Protein AF-C1E8Q7-F1 (afdb_monomer)

Sequence (254 aa):
MSLEGETQGSDKWLALRSSRLTASAFSNACGFWRGGRNELWEEKLGLAEPFAGNEATEWGSGKEDEAVAAYKNLTGADVSHMLFRVLSPDEAELWLGASPDGLIAAPGAADVDPATGVPPGVLEIKCPWNKGDPVGAKPYPRAPWYYVPQVQGLMAVFDRQWCDLFCYTVEHGSAIYRVERDPEYWAMMYRALSDFWWQHVVPGKHAIAAGEDPERFRPSETHALTDELKRRSREISNAAQMRRYTARDTRGSG

Mean predicted aligned error: 5.63 Å

Secondary structure (DSSP, 8-state):
---TTPPTT-HHHHHHHHTSEEGGGHHHHTT-STTHHHHHHHHHHT-S------HHHHHHHHHHHHHHHHHHHHH--EEE----EES-SSGGGTTEEE--SEEEEPGGG-SS-TTT-PPPEEEEEE---GGG-STT----SS--GGGHHHHHHHHHHTT-SEEEEEEE-SSS-EEEEEEE--HHHHHHHHHHHHHIIIIIIHHHHHHHHTT--GGGGPPPSS-TTHHHHHHHHHHHHHHSEEEEE-HHHHH---

InterPro domains:
  IPR011335 Restriction endonuclease type II-like [SSF52980] (7-206)
  IPR011604 PD-(D/E)XK endonuclease-like domain superfamily [G3DSA:3.90.320.10] (7-209)
  IPR019080 YqaJ viral recombinase [PF09588] (12-157)
  IPR051703 NF-kappa-B Signaling Regulator [PTHR46609] (9-237)

Organism: Micromonas commoda (str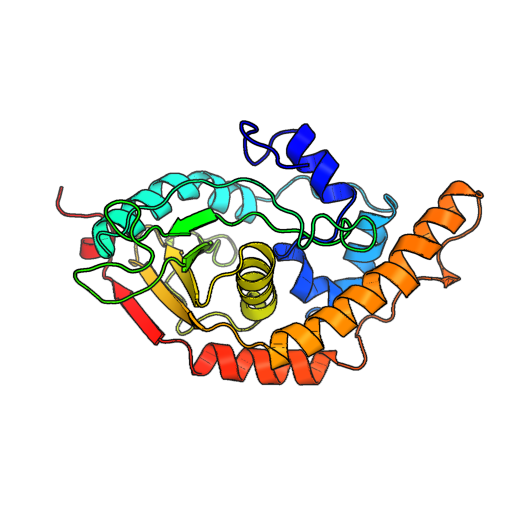ain RCC299 / NOUM17 / CCMP2709) (NCBI:txid296587)

Solvent-accessible surface area (backbone atoms only — not comparable to full-atom values): 13618 Å² total; per-residue (Å²): 131,78,58,87,86,66,59,90,89,34,73,70,51,51,56,58,47,58,73,30,51,41,21,88,46,40,34,26,50,34,23,74,38,88,54,31,25,43,54,51,45,33,45,60,62,64,77,38,81,76,86,87,74,50,74,52,56,50,50,28,64,78,41,43,71,62,42,53,53,30,49,29,72,73,67,72,47,49,68,46,80,49,59,60,40,44,52,41,89,51,80,94,37,53,46,35,29,32,63,52,73,19,37,32,51,19,68,93,82,38,82,32,16,87,90,77,67,46,55,42,32,36,33,41,74,43,46,54,34,57,94,84,37,39,63,79,18,63,47,68,98,53,52,60,34,76,48,41,50,24,50,48,39,41,24,60,41,68,72,28,62,30,28,36,43,32,30,40,31,80,66,49,5,24,28,39,24,39,37,70,59,52,71,67,59,46,53,57,47,48,51,42,47,47,45,45,40,65,63,19,43,53,52,22,44,52,24,50,76,72,75,42,81,36,69,92,28,61,64,61,49,54,47,99,57,25,67,58,52,56,50,53,23,44,52,52,23,70,67,31,50,75,49,78,40,49,43,60,59,43,70,49,89,126

Radius of gyration: 18.6 Å; Cα contacts (8 Å, |Δi|>4): 465; chains: 1; bounding box: 44×38×58 Å

pLDDT: mean 89.43, std 12.51, range [42.78, 98.75]

Structure (mmCIF, N/CA/C/O backbone):
data_AF-C1E8Q7-F1
#
_entry.id   AF-C1E8Q7-F1
#
loop_
_atom_site.group_PDB
_atom_site.id
_atom_site.type_symbol
_atom_site.label_atom_id
_atom_site.label_alt_id
_atom_site.label_comp_id
_atom_site.label_asym_id
_atom_site.label_entity_id
_atom_site.label_seq_id
_atom_site.pdbx_PDB_ins_code
_atom_site.Cartn_x
_atom_site.Cartn_y
_atom_site.Cartn_z
_atom_site.occupancy
_atom_site.B_iso_or_equiv
_atom_site.auth_seq_id
_atom_site.auth_comp_id
_atom_site.auth_asym_id
_atom_site.auth_atom_id
_atom_site.pdbx_PDB_model_num
ATOM 1 N N . MET A 1 1 ? 7.626 -21.448 -2.851 1.00 47.38 1 MET A N 1
ATOM 2 C CA . MET A 1 1 ? 8.575 -21.286 -1.723 1.00 47.38 1 MET A CA 1
ATOM 3 C C . MET A 1 1 ? 7.924 -20.407 -0.666 1.00 47.38 1 MET A C 1
ATOM 5 O O . MET A 1 1 ? 7.696 -19.238 -0.942 1.00 47.38 1 MET A O 1
ATOM 9 N N . SER A 1 2 ? 7.565 -20.980 0.485 1.00 42.78 2 SER A N 1
ATOM 10 C CA . SER A 1 2 ? 7.124 -20.240 1.677 1.00 42.78 2 SER A CA 1
ATOM 11 C C . SER A 1 2 ? 8.350 -20.007 2.563 1.00 42.78 2 SER A C 1
ATOM 13 O O . SER A 1 2 ? 9.159 -20.922 2.715 1.00 42.78 2 SER A O 1
ATOM 15 N N . LEU A 1 3 ? 8.522 -18.797 3.095 1.00 49.44 3 LEU A N 1
ATOM 16 C CA . LEU A 1 3 ? 9.571 -18.482 4.069 1.00 49.44 3 LEU A CA 1
ATOM 17 C C . LEU A 1 3 ? 9.050 -18.757 5.478 1.00 49.44 3 LEU A C 1
ATOM 19 O O . LEU A 1 3 ? 8.827 -17.826 6.239 1.00 49.44 3 LEU A O 1
ATOM 23 N N . GLU A 1 4 ? 8.805 -20.010 5.840 1.00 43.12 4 GLU A N 1
ATOM 24 C CA . GLU A 1 4 ? 8.523 -20.319 7.244 1.00 43.12 4 GLU A CA 1
ATOM 25 C C . GLU A 1 4 ? 9.821 -20.143 8.057 1.00 43.12 4 GLU A C 1
ATOM 27 O O . GLU A 1 4 ? 10.736 -20.953 7.937 1.00 43.12 4 GLU A O 1
ATOM 32 N N . GLY A 1 5 ? 9.920 -19.054 8.837 1.00 44.62 5 GLY A N 1
ATOM 33 C CA . GLY A 1 5 ? 10.982 -18.842 9.837 1.00 44.62 5 GLY A CA 1
ATOM 34 C C . GLY A 1 5 ? 12.005 -17.715 9.600 1.00 44.62 5 GLY A C 1
ATOM 35 O O . GLY A 1 5 ? 12.965 -17.633 10.357 1.00 44.62 5 GLY A O 1
ATOM 36 N N . GLU A 1 6 ? 11.844 -16.849 8.595 1.00 58.22 6 GLU A N 1
ATOM 37 C CA . GLU A 1 6 ? 12.777 -15.730 8.309 1.00 58.22 6 GLU A CA 1
ATOM 38 C C . GLU A 1 6 ? 12.290 -14.391 8.895 1.00 58.22 6 GLU A C 1
ATOM 40 O O . GLU A 1 6 ? 11.098 -14.164 8.945 1.00 58.22 6 GLU A O 1
ATOM 45 N N . THR A 1 7 ? 13.146 -13.447 9.292 1.00 57.75 7 THR A N 1
ATOM 46 C CA . THR A 1 7 ? 12.673 -12.171 9.890 1.00 57.75 7 THR A CA 1
ATOM 47 C C . THR A 1 7 ? 12.453 -11.075 8.836 1.00 57.75 7 THR A C 1
ATOM 49 O O . THR A 1 7 ? 13.255 -10.929 7.905 1.00 57.75 7 THR A O 1
ATOM 52 N N . GLN A 1 8 ? 11.389 -10.272 8.976 1.00 60.91 8 GLN A N 1
ATOM 53 C CA . GLN A 1 8 ? 11.181 -9.037 8.202 1.00 60.91 8 GLN A CA 1
ATOM 54 C C . GLN A 1 8 ? 12.394 -8.104 8.348 1.00 60.91 8 GLN A C 1
ATOM 56 O O . GLN A 1 8 ? 12.929 -7.941 9.440 1.00 60.91 8 GLN A O 1
ATOM 61 N N . GLY A 1 9 ? 12.860 -7.533 7.233 1.00 60.47 9 GLY A N 1
ATOM 62 C CA . GLY A 1 9 ? 14.058 -6.684 7.206 1.00 60.47 9 GLY A CA 1
ATOM 63 C C . GLY A 1 9 ? 15.403 -7.422 7.100 1.00 60.47 9 GLY A C 1
ATOM 64 O O . GLY A 1 9 ? 16.429 -6.761 7.005 1.00 60.47 9 GLY A O 1
ATOM 65 N N . SER A 1 10 ? 15.430 -8.760 7.064 1.00 62.69 10 SER A N 1
ATOM 66 C CA . SER A 1 10 ? 16.664 -9.534 6.823 1.00 62.69 10 SER A CA 1
ATOM 67 C C . SER A 1 10 ? 17.170 -9.444 5.372 1.00 62.69 10 SER A C 1
ATOM 69 O O . SER A 1 10 ? 16.382 -9.256 4.445 1.00 62.69 10 SER A O 1
ATOM 71 N N . ASP A 1 11 ? 18.468 -9.681 5.136 1.00 66.94 11 ASP A N 1
ATOM 72 C CA . ASP A 1 11 ? 19.077 -9.672 3.789 1.00 66.94 11 ASP A CA 1
ATOM 73 C C . ASP A 1 11 ? 18.384 -10.628 2.808 1.00 66.94 11 ASP A C 1
ATOM 75 O O . ASP A 1 11 ? 18.166 -10.311 1.637 1.00 66.94 11 ASP A O 1
ATOM 79 N N . LYS A 1 12 ? 17.979 -11.806 3.291 1.00 64.38 12 LYS A N 1
ATOM 80 C CA . LYS A 1 12 ? 17.267 -12.805 2.487 1.00 64.38 12 LYS A CA 1
ATOM 81 C C . LYS A 1 12 ? 15.846 -12.350 2.144 1.00 64.38 12 LYS A C 1
ATOM 83 O O . LYS A 1 12 ? 15.389 -12.564 1.020 1.00 64.38 12 LYS A O 1
ATOM 88 N N . TRP A 1 13 ? 15.165 -11.675 3.073 1.00 62.88 13 TRP A N 1
ATOM 89 C CA . TRP A 1 13 ? 13.881 -11.018 2.816 1.00 62.88 13 TRP A CA 1
ATOM 90 C C . TRP A 1 13 ? 14.036 -9.880 1.792 1.00 62.88 13 TRP A C 1
ATOM 92 O O . TRP A 1 13 ? 13.244 -9.791 0.851 1.00 62.88 13 TRP A O 1
ATOM 102 N N . LEU A 1 14 ? 15.095 -9.070 1.895 1.00 65.75 14 LEU A N 1
ATOM 103 C CA . LEU A 1 14 ? 15.411 -7.998 0.942 1.00 65.75 14 LEU A CA 1
ATOM 104 C C . LEU A 1 14 ? 15.697 -8.544 -0.468 1.00 65.75 14 LEU A C 1
ATOM 106 O O . LEU A 1 14 ? 15.121 -8.054 -1.442 1.00 65.75 14 LEU A O 1
ATOM 110 N N . ALA A 1 15 ? 16.494 -9.608 -0.592 1.00 66.81 15 ALA A N 1
ATOM 111 C CA . ALA A 1 15 ? 16.816 -10.245 -1.874 1.00 66.81 15 ALA A CA 1
ATOM 112 C C . ALA A 1 15 ? 15.586 -10.867 -2.571 1.00 66.81 15 ALA A C 1
ATOM 114 O O . ALA A 1 15 ? 15.446 -10.844 -3.798 1.00 66.81 15 ALA A O 1
ATOM 115 N N . LEU A 1 16 ? 14.639 -11.408 -1.801 1.00 67.38 16 LEU A N 1
ATOM 116 C CA . LEU A 1 16 ? 13.393 -11.938 -2.362 1.00 67.38 16 LEU A CA 1
ATOM 117 C C . LEU A 1 16 ? 12.459 -10.834 -2.861 1.00 67.38 16 LEU A C 1
ATOM 119 O O . LEU A 1 16 ? 11.732 -11.046 -3.835 1.00 67.38 16 LEU A O 1
ATOM 123 N N . ARG A 1 17 ? 12.500 -9.658 -2.232 1.00 69.50 17 ARG A N 1
ATOM 124 C CA . ARG A 1 17 ? 11.726 -8.482 -2.645 1.00 69.50 17 ARG A CA 1
ATOM 125 C C . ARG A 1 17 ? 12.345 -7.740 -3.820 1.00 69.50 17 ARG A C 1
ATOM 127 O O . ARG A 1 17 ? 11.604 -7.204 -4.637 1.00 69.50 17 ARG A O 1
ATOM 134 N N . SER A 1 18 ? 13.670 -7.706 -3.942 1.00 70.25 18 SER A N 1
ATOM 135 C CA . SER A 1 18 ? 14.336 -7.048 -5.078 1.00 70.25 18 SER A CA 1
ATOM 136 C C . SER A 1 18 ? 14.018 -7.746 -6.407 1.00 70.25 18 SER A C 1
ATOM 138 O O . SER A 1 18 ? 13.867 -7.106 -7.446 1.00 70.25 18 SER A O 1
ATOM 140 N N . SER A 1 19 ? 13.794 -9.060 -6.364 1.00 78.19 19 SER A N 1
ATOM 141 C CA . SER A 1 19 ? 13.387 -9.863 -7.521 1.00 78.19 19 SER A CA 1
ATOM 142 C C . SER A 1 19 ? 11.887 -9.806 -7.848 1.00 78.19 19 SER A C 1
ATOM 144 O O . SER A 1 19 ? 11.475 -10.428 -8.825 1.00 78.19 19 SER A O 1
ATOM 146 N N . ARG A 1 20 ? 11.070 -9.065 -7.082 1.00 89.31 20 ARG A N 1
ATOM 147 C CA . ARG A 1 20 ? 9.597 -9.074 -7.176 1.00 89.31 20 ARG A CA 1
ATOM 148 C C . ARG A 1 20 ? 8.983 -7.680 -7.074 1.00 89.31 20 ARG A C 1
ATOM 150 O O . ARG A 1 20 ? 9.586 -6.734 -6.570 1.00 89.31 20 ARG A O 1
ATOM 157 N N . LEU A 1 21 ? 7.741 -7.558 -7.518 1.00 93.69 21 LEU A N 1
ATOM 158 C CA . LEU A 1 21 ? 6.889 -6.414 -7.252 1.00 93.69 21 LEU A CA 1
ATOM 159 C C . LEU A 1 21 ? 6.101 -6.652 -5.960 1.00 93.69 21 LEU A C 1
ATOM 161 O O . LEU A 1 21 ? 5.322 -7.599 -5.854 1.00 93.69 21 LEU A O 1
ATOM 165 N N . THR A 1 22 ? 6.311 -5.792 -4.964 1.00 94.25 22 THR A N 1
ATOM 166 C CA . THR A 1 22 ? 5.691 -5.930 -3.639 1.00 94.25 22 THR A CA 1
ATOM 167 C C . THR A 1 22 ? 4.493 -5.001 -3.470 1.00 94.25 22 THR A C 1
ATOM 169 O O . THR A 1 22 ? 4.527 -3.888 -3.988 1.00 94.25 22 THR A O 1
ATOM 172 N N . ALA A 1 23 ? 3.482 -5.396 -2.687 1.00 95.19 23 ALA A N 1
ATOM 173 C CA . ALA A 1 23 ? 2.253 -4.608 -2.485 1.00 95.19 23 ALA A CA 1
ATOM 174 C C . ALA A 1 23 ? 2.478 -3.127 -2.128 1.00 95.19 23 ALA A C 1
ATOM 176 O O . ALA A 1 23 ? 1.783 -2.251 -2.638 1.00 95.19 23 ALA A O 1
ATOM 177 N N . SER A 1 24 ? 3.497 -2.823 -1.320 1.00 93.62 24 SER A N 1
ATOM 178 C CA . SER A 1 24 ? 3.875 -1.447 -0.964 1.00 93.62 24 SER A CA 1
ATOM 179 C C . SER A 1 24 ? 4.269 -0.568 -2.165 1.00 93.62 24 SER A C 1
ATOM 181 O O . SER A 1 24 ? 4.178 0.652 -2.087 1.00 93.62 24 SER A O 1
ATOM 183 N N . ALA A 1 25 ? 4.689 -1.169 -3.281 1.00 95.81 25 ALA A N 1
ATOM 184 C CA . ALA A 1 25 ? 5.103 -0.485 -4.504 1.00 95.81 25 ALA A CA 1
ATOM 185 C C . ALA A 1 25 ? 3.983 -0.391 -5.558 1.00 95.81 25 ALA A C 1
ATOM 187 O O . ALA A 1 25 ? 4.183 0.215 -6.610 1.00 95.81 25 ALA A O 1
ATOM 188 N N . PHE A 1 26 ? 2.796 -0.961 -5.311 1.00 98.12 26 PHE A N 1
ATOM 189 C CA . PHE A 1 26 ? 1.735 -1.028 -6.326 1.00 9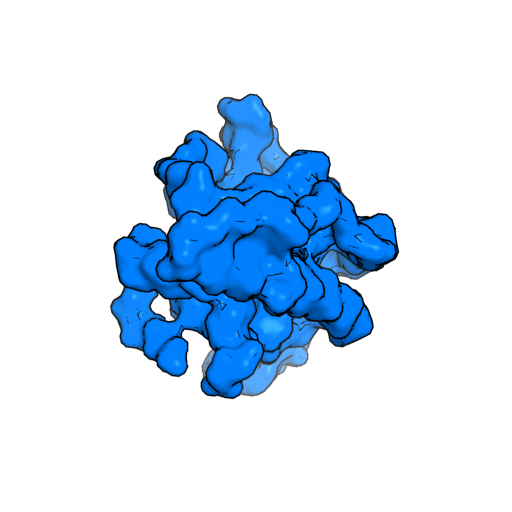8.12 26 PHE A CA 1
ATOM 190 C C . PHE A 1 26 ? 1.233 0.352 -6.745 1.00 98.12 26 PHE A C 1
ATOM 192 O O . PHE A 1 26 ? 1.022 0.582 -7.933 1.00 98.12 26 PHE A O 1
ATOM 199 N N . SER A 1 27 ? 1.123 1.300 -5.811 1.00 97.75 27 SER A N 1
ATOM 200 C CA . SER A 1 27 ? 0.768 2.688 -6.132 1.00 97.75 27 SER A CA 1
ATOM 201 C C . SER A 1 27 ? 1.788 3.326 -7.087 1.00 97.75 27 SER A C 1
ATOM 203 O O . SER A 1 27 ? 1.392 4.000 -8.039 1.00 97.75 27 SER A O 1
ATOM 205 N N . ASN A 1 28 ? 3.088 3.065 -6.890 1.00 97.06 28 ASN A N 1
ATOM 206 C CA . ASN A 1 28 ? 4.148 3.526 -7.794 1.00 97.06 28 ASN A CA 1
ATOM 207 C C . ASN A 1 28 ? 4.017 2.867 -9.166 1.00 97.06 28 ASN A C 1
ATOM 209 O O . ASN A 1 28 ? 3.918 3.585 -10.154 1.00 97.06 28 ASN A O 1
ATOM 213 N N . ALA A 1 29 ? 3.915 1.535 -9.234 1.00 97.75 29 ALA A N 1
ATOM 214 C CA . ALA A 1 29 ? 3.748 0.796 -10.491 1.00 97.75 29 ALA A CA 1
ATOM 215 C C . ALA A 1 29 ? 2.500 1.232 -11.286 1.00 97.75 29 ALA A C 1
ATOM 217 O O . ALA A 1 29 ? 2.523 1.269 -12.517 1.00 97.75 29 ALA A O 1
ATOM 218 N N . CYS A 1 30 ? 1.433 1.633 -10.586 1.00 98.31 30 CYS A N 1
ATOM 219 C CA . CYS A 1 30 ? 0.200 2.159 -11.172 1.00 98.31 30 CYS A CA 1
ATOM 220 C C . CYS A 1 30 ? 0.262 3.653 -11.543 1.00 98.31 30 CYS A C 1
ATOM 222 O O . CYS A 1 30 ? -0.743 4.191 -12.008 1.00 98.31 30 CYS A O 1
ATOM 224 N N . GLY A 1 31 ? 1.380 4.358 -11.333 1.00 97.88 31 GLY A N 1
ATOM 225 C CA . GLY A 1 31 ? 1.530 5.772 -11.711 1.00 97.88 31 GLY A CA 1
ATOM 226 C C . GLY A 1 31 ? 0.852 6.761 -10.768 1.00 97.88 31 GLY A C 1
ATOM 227 O O . GLY A 1 31 ? 0.359 7.807 -11.197 1.00 97.88 31 GLY A O 1
ATOM 228 N N . PHE A 1 32 ? 0.766 6.452 -9.471 1.00 98.06 32 PHE A N 1
ATOM 229 C CA . PHE A 1 32 ? 0.086 7.355 -8.539 1.00 98.06 32 PHE A CA 1
ATOM 230 C C . PHE A 1 32 ? 0.834 8.672 -8.339 1.00 98.06 32 PHE A C 1
ATOM 232 O O . PHE A 1 32 ? 0.190 9.710 -8.159 1.00 98.06 32 PHE A O 1
ATOM 239 N N . TRP A 1 33 ? 2.156 8.637 -8.473 1.00 96.12 33 TRP A N 1
ATOM 240 C CA . TRP A 1 33 ? 3.051 9.763 -8.255 1.00 96.12 33 TRP A CA 1
ATOM 241 C C . TRP A 1 33 ? 3.865 10.050 -9.508 1.00 96.12 33 TRP A C 1
ATOM 243 O O . TRP A 1 33 ? 4.209 9.138 -10.259 1.00 96.12 33 TRP A O 1
ATOM 253 N N . ARG A 1 34 ? 4.184 11.328 -9.712 1.00 95.81 34 ARG A N 1
ATOM 254 C CA . ARG A 1 34 ? 5.098 11.756 -10.770 1.00 95.81 34 ARG A CA 1
ATOM 255 C C . ARG A 1 34 ? 6.460 11.092 -10.555 1.00 95.81 34 ARG A C 1
ATOM 257 O O . ARG A 1 34 ? 6.940 11.096 -9.429 1.00 95.81 34 ARG A O 1
ATOM 264 N N . GLY A 1 35 ? 7.042 10.515 -11.603 1.00 95.12 35 GLY A N 1
ATOM 265 C CA . GLY A 1 35 ? 8.330 9.809 -11.539 1.00 95.12 35 GLY A CA 1
ATOM 266 C C . GLY A 1 35 ? 8.284 8.407 -10.914 1.00 95.12 35 GLY A C 1
ATOM 267 O O . GLY A 1 35 ? 9.088 7.562 -11.289 1.00 95.12 35 GLY A O 1
ATOM 268 N N . GLY A 1 36 ? 7.298 8.092 -10.065 1.00 95.25 36 GLY A N 1
ATOM 269 C CA . GLY A 1 36 ? 7.292 6.855 -9.271 1.00 95.25 36 GLY A CA 1
ATOM 270 C C . GLY A 1 36 ? 7.322 5.544 -10.073 1.00 95.25 36 GLY A C 1
ATOM 271 O O . GLY A 1 36 ? 7.930 4.577 -9.620 1.00 95.25 36 GLY A O 1
ATOM 272 N N . ARG A 1 37 ? 6.716 5.482 -11.274 1.00 97.12 37 ARG A N 1
ATOM 273 C CA . ARG A 1 37 ? 6.854 4.305 -12.166 1.00 97.12 37 ARG A CA 1
ATOM 274 C C . ARG A 1 37 ? 8.285 4.147 -12.667 1.00 97.12 37 ARG A C 1
ATOM 276 O O . ARG A 1 37 ? 8.782 3.030 -12.738 1.00 97.12 37 ARG A O 1
ATOM 283 N N . ASN A 1 38 ? 8.928 5.252 -13.032 1.00 97.31 38 ASN A N 1
ATOM 284 C CA . ASN A 1 38 ? 10.279 5.245 -13.576 1.00 97.31 38 ASN A CA 1
ATOM 285 C C . ASN A 1 38 ? 11.310 4.925 -12.499 1.00 97.31 38 ASN A C 1
ATOM 287 O O . ASN A 1 38 ? 12.119 4.033 -12.713 1.00 97.31 38 ASN A O 1
ATOM 291 N N . GLU A 1 39 ? 11.207 5.561 -11.334 1.00 95.25 39 GLU A N 1
ATOM 292 C CA . GLU A 1 39 ? 12.057 5.279 -10.170 1.00 95.25 39 GLU A CA 1
ATOM 293 C C . GLU A 1 39 ? 11.967 3.801 -9.768 1.00 95.25 39 GLU A C 1
ATOM 295 O O . GLU A 1 39 ? 12.979 3.130 -9.584 1.00 95.25 39 GLU A O 1
ATOM 300 N N . LEU A 1 40 ? 10.748 3.250 -9.714 1.00 95.12 40 LEU A N 1
ATOM 301 C CA . LEU A 1 40 ? 10.551 1.833 -9.419 1.00 95.12 40 LEU A CA 1
ATOM 302 C C . LEU A 1 40 ? 11.134 0.926 -10.511 1.00 95.12 40 LEU A C 1
ATOM 304 O O . LEU A 1 40 ? 11.649 -0.146 -10.207 1.00 95.12 40 LEU A O 1
ATOM 308 N N . TRP A 1 41 ? 11.041 1.315 -11.783 1.00 96.50 41 TRP A N 1
ATOM 309 C CA . TRP A 1 41 ? 11.632 0.551 -12.883 1.00 96.50 41 TRP A CA 1
ATOM 310 C C . TRP A 1 41 ? 13.163 0.535 -12.785 1.00 96.50 41 TRP A C 1
ATOM 312 O O . TRP A 1 41 ? 13.758 -0.537 -12.864 1.00 96.50 41 TRP A O 1
ATOM 322 N N . GLU A 1 42 ? 13.789 1.681 -12.511 1.00 95.62 42 GLU A N 1
ATOM 323 C CA . GLU A 1 42 ? 15.236 1.795 -12.286 1.00 95.62 42 GLU A CA 1
ATOM 324 C C . GLU A 1 42 ? 15.693 0.955 -11.088 1.00 95.62 42 GLU A C 1
ATOM 326 O O . GLU A 1 42 ? 16.660 0.201 -11.211 1.00 95.62 42 GLU A O 1
ATOM 331 N N . GLU A 1 43 ? 14.958 0.998 -9.970 1.00 92.75 43 GLU A N 1
ATOM 332 C CA . GLU A 1 43 ? 15.196 0.138 -8.802 1.00 92.75 43 GLU A CA 1
ATOM 333 C C . GLU A 1 43 ? 15.146 -1.347 -9.195 1.00 92.75 43 GLU A C 1
ATOM 335 O O . GLU A 1 43 ? 16.052 -2.115 -8.870 1.00 92.75 43 GLU A O 1
ATOM 340 N N . LYS A 1 44 ? 14.111 -1.780 -9.932 1.00 92.31 44 LYS A N 1
ATOM 341 C CA . LYS A 1 44 ? 13.960 -3.195 -10.320 1.00 92.31 44 LYS A CA 1
ATOM 342 C C . LYS A 1 44 ? 14.999 -3.671 -11.321 1.00 92.31 44 LYS A C 1
ATOM 344 O O . LYS A 1 44 ? 15.241 -4.878 -11.375 1.00 92.31 44 LYS A O 1
ATOM 349 N N . LEU A 1 45 ? 15.596 -2.774 -12.095 1.00 93.12 45 LEU A N 1
ATOM 350 C CA . LEU A 1 45 ? 16.694 -3.083 -13.007 1.00 93.12 45 LEU A CA 1
ATOM 351 C C . LEU A 1 45 ? 18.075 -2.979 -12.338 1.00 93.12 45 LEU A C 1
ATOM 353 O O . LEU A 1 45 ? 19.058 -3.391 -12.947 1.00 93.12 45 LEU A O 1
ATOM 357 N N . GLY A 1 46 ? 18.160 -2.470 -11.104 1.00 91.44 46 GLY A N 1
ATOM 358 C CA . GLY A 1 46 ? 19.434 -2.209 -10.427 1.00 91.44 46 GLY A CA 1
ATOM 359 C C . GLY A 1 46 ? 20.206 -1.026 -11.020 1.00 91.44 46 GLY A C 1
ATOM 360 O O . GLY A 1 46 ? 21.425 -0.979 -10.905 1.00 91.44 46 GLY A O 1
ATOM 361 N N . LEU A 1 47 ? 19.509 -0.098 -11.688 1.00 90.06 47 LEU A N 1
ATOM 362 C CA . LEU A 1 47 ? 20.085 1.135 -12.247 1.00 90.06 47 LEU A CA 1
ATOM 363 C C . LEU A 1 47 ? 20.175 2.257 -11.208 1.00 90.06 47 LEU A C 1
ATOM 365 O O . LEU A 1 47 ? 20.957 3.190 -11.371 1.00 90.06 47 LEU A O 1
ATOM 369 N N . ALA A 1 48 ? 19.364 2.164 -10.157 1.00 85.62 48 ALA A N 1
ATOM 370 C CA . ALA A 1 48 ? 19.415 3.028 -8.993 1.00 85.62 48 ALA A CA 1
ATOM 371 C C . ALA A 1 48 ? 19.870 2.218 -7.776 1.00 85.62 48 ALA A C 1
ATOM 373 O O . ALA A 1 48 ? 19.534 1.036 -7.647 1.00 85.62 48 ALA A O 1
ATOM 374 N N . GLU A 1 49 ? 20.607 2.868 -6.877 1.00 77.88 49 GLU A N 1
ATOM 375 C CA . GLU A 1 49 ? 20.960 2.270 -5.592 1.00 77.88 49 GLU A CA 1
ATOM 376 C C . GLU A 1 49 ? 19.687 1.874 -4.828 1.00 77.88 49 GLU A C 1
ATOM 378 O O . GLU A 1 49 ? 18.716 2.644 -4.813 1.00 77.88 49 GLU A O 1
ATOM 383 N N . PRO A 1 50 ? 19.662 0.695 -4.178 1.00 72.06 50 PRO A N 1
ATOM 384 C CA . PRO A 1 50 ? 18.544 0.305 -3.338 1.00 72.06 50 PRO A CA 1
ATOM 385 C C . PRO A 1 50 ? 18.254 1.380 -2.292 1.00 72.06 50 PRO A C 1
ATOM 387 O O . PRO A 1 50 ? 19.164 1.956 -1.695 1.00 72.06 50 PRO A O 1
ATOM 390 N N . PHE A 1 51 ? 16.972 1.631 -2.039 1.00 74.19 51 PHE A N 1
ATOM 391 C CA . PHE A 1 51 ? 16.565 2.573 -1.007 1.00 74.19 51 PHE A CA 1
ATOM 392 C C . PHE A 1 51 ? 17.148 2.159 0.356 1.00 74.19 51 PHE A C 1
ATOM 394 O O . PHE A 1 51 ? 16.759 1.137 0.921 1.00 74.19 51 PHE A O 1
ATOM 401 N N . ALA A 1 52 ? 18.062 2.974 0.888 1.00 73.69 52 ALA A N 1
ATOM 402 C CA . ALA A 1 52 ? 18.799 2.691 2.122 1.00 73.69 52 ALA A CA 1
ATOM 403 C C . ALA A 1 52 ? 17.984 2.916 3.413 1.00 73.69 52 ALA A C 1
ATOM 405 O O . ALA A 1 52 ? 18.522 2.775 4.508 1.00 73.69 52 ALA A O 1
ATOM 406 N N . GLY A 1 53 ? 16.702 3.276 3.302 1.00 76.06 53 GLY A N 1
ATOM 407 C CA . GLY A 1 53 ? 15.909 3.758 4.431 1.00 76.06 53 GLY A CA 1
ATOM 408 C C . GLY A 1 53 ? 15.922 5.284 4.547 1.00 76.06 53 GLY A C 1
ATOM 409 O O . GLY A 1 53 ? 16.779 5.979 4.003 1.00 76.06 53 GLY A O 1
ATOM 410 N N . ASN A 1 54 ? 14.931 5.820 5.252 1.00 84.56 54 ASN A N 1
ATOM 411 C CA . ASN A 1 54 ? 14.899 7.199 5.733 1.00 84.56 54 ASN A CA 1
ATOM 412 C C . ASN A 1 54 ? 14.296 7.257 7.147 1.00 84.56 54 ASN A C 1
ATOM 414 O O . ASN A 1 54 ? 13.763 6.262 7.646 1.00 84.56 54 ASN A O 1
ATOM 418 N N . GLU A 1 55 ? 14.332 8.439 7.766 1.00 89.19 55 GLU A N 1
ATOM 419 C CA . GLU A 1 55 ? 13.800 8.670 9.119 1.00 89.19 55 GLU A CA 1
ATOM 420 C C . GLU A 1 55 ? 12.333 8.226 9.263 1.00 89.19 55 GLU A C 1
ATOM 422 O O . GLU A 1 55 ? 11.935 7.692 10.294 1.00 89.19 55 GLU A O 1
ATOM 427 N N . ALA A 1 56 ? 11.522 8.377 8.208 1.00 87.44 56 ALA A N 1
ATOM 428 C CA . ALA A 1 56 ? 10.122 7.963 8.230 1.00 87.44 56 ALA A CA 1
ATOM 429 C C . ALA A 1 56 ? 9.960 6.435 8.266 1.00 87.44 56 ALA A C 1
ATOM 431 O O . ALA A 1 56 ? 9.077 5.931 8.961 1.00 87.44 56 ALA A O 1
ATOM 432 N N . THR A 1 57 ? 10.787 5.691 7.525 1.00 85.88 57 THR A N 1
ATOM 433 C CA . THR A 1 57 ? 10.774 4.221 7.568 1.00 85.88 57 THR A CA 1
ATOM 434 C C . THR A 1 57 ? 11.357 3.683 8.868 1.00 85.88 57 THR A C 1
ATOM 436 O O . THR A 1 57 ? 10.795 2.746 9.421 1.00 85.88 57 THR A O 1
ATOM 439 N N . GLU A 1 58 ? 12.420 4.301 9.390 1.00 90.62 58 GLU A N 1
ATOM 440 C CA . GLU A 1 58 ? 13.011 3.927 10.680 1.00 90.62 58 GLU A CA 1
ATOM 441 C C . GLU A 1 58 ? 12.016 4.149 11.826 1.00 90.62 58 GLU A C 1
ATOM 443 O O . GLU A 1 58 ? 11.804 3.259 12.648 1.00 90.62 58 GLU A O 1
ATOM 448 N N . TRP A 1 59 ? 11.322 5.291 11.820 1.00 91.69 59 TRP A N 1
ATOM 449 C CA . TRP A 1 59 ? 10.232 5.573 12.750 1.00 91.69 59 TRP A CA 1
ATOM 450 C C . TRP A 1 59 ? 9.115 4.533 12.682 1.00 91.69 59 TRP A C 1
ATOM 452 O O . TRP A 1 59 ? 8.637 4.072 13.717 1.00 91.69 59 TRP A O 1
ATOM 462 N N . GLY A 1 60 ? 8.695 4.172 11.466 1.00 90.06 60 GLY A N 1
ATOM 463 C CA . GLY A 1 60 ? 7.679 3.149 11.241 1.00 90.06 60 GLY A CA 1
ATOM 464 C C . GLY A 1 60 ? 8.056 1.825 11.894 1.00 90.06 60 GLY A C 1
ATOM 465 O O . GLY A 1 60 ? 7.320 1.348 12.757 1.00 90.06 60 GLY A O 1
ATOM 466 N N . SER A 1 61 ? 9.231 1.300 11.542 1.00 88.00 61 SER A N 1
ATOM 467 C CA . SER A 1 61 ? 9.757 0.042 12.080 1.00 88.00 61 SER A CA 1
ATOM 468 C C . SER A 1 61 ? 9.919 0.087 13.600 1.00 88.00 61 SER A C 1
ATOM 470 O O . SER A 1 61 ? 9.526 -0.844 14.293 1.00 88.00 61 SER A O 1
ATOM 472 N N . GLY A 1 62 ? 10.433 1.195 14.145 1.00 91.44 62 GLY A N 1
ATOM 473 C CA . GLY A 1 62 ? 10.618 1.363 15.589 1.00 91.44 62 GLY A CA 1
ATOM 474 C C . GLY A 1 62 ? 9.315 1.429 16.394 1.00 91.44 62 GLY A C 1
ATOM 475 O O . GLY A 1 62 ? 9.355 1.317 17.617 1.00 91.44 62 GLY A O 1
ATOM 476 N N . LYS A 1 63 ? 8.163 1.621 15.737 1.00 93.06 63 LYS A N 1
ATOM 477 C CA . LYS A 1 63 ? 6.835 1.702 16.366 1.00 93.06 63 LYS A CA 1
ATOM 478 C C . LYS A 1 63 ? 5.912 0.533 16.046 1.00 93.06 63 LYS A C 1
ATOM 480 O O . LYS A 1 63 ? 4.797 0.505 16.564 1.00 93.06 63 LYS A O 1
ATOM 485 N N . GLU A 1 64 ? 6.356 -0.419 15.234 1.00 90.25 64 GLU A N 1
ATOM 486 C CA . GLU A 1 64 ? 5.529 -1.534 14.769 1.00 90.25 64 GLU A CA 1
ATOM 487 C C . GLU A 1 64 ? 5.039 -2.409 15.935 1.00 90.25 64 GLU A C 1
ATOM 489 O O . GLU A 1 64 ? 3.832 -2.588 16.089 1.00 90.25 64 GLU A O 1
ATOM 494 N N . ASP A 1 65 ? 5.938 -2.843 16.826 1.00 91.56 65 ASP A N 1
ATOM 495 C CA . ASP A 1 65 ? 5.591 -3.689 17.982 1.00 91.56 65 ASP A CA 1
ATOM 496 C C . ASP A 1 65 ? 4.591 -3.008 18.933 1.00 91.56 65 ASP A C 1
ATOM 498 O O . ASP A 1 65 ? 3.608 -3.617 19.371 1.00 91.56 65 ASP A O 1
ATOM 502 N N . GLU A 1 66 ? 4.803 -1.718 19.224 1.00 94.38 66 GLU A N 1
ATOM 503 C CA . GLU A 1 66 ? 3.880 -0.911 20.035 1.00 94.38 66 GLU A CA 1
ATOM 504 C C . GLU A 1 66 ? 2.497 -0.823 19.373 1.00 94.38 66 GLU A C 1
ATOM 506 O O . GLU A 1 66 ? 1.466 -0.977 20.035 1.00 94.38 66 GLU A O 1
ATOM 511 N N . ALA A 1 67 ? 2.463 -0.605 18.056 1.00 95.38 67 ALA A N 1
ATOM 512 C CA . ALA A 1 67 ? 1.229 -0.502 17.294 1.00 95.38 67 ALA A CA 1
ATOM 513 C C . ALA A 1 67 ? 0.473 -1.840 17.231 1.00 95.38 67 ALA A C 1
ATOM 515 O O . ALA A 1 67 ? -0.750 -1.849 17.392 1.00 95.38 67 ALA A O 1
ATOM 516 N N . VAL A 1 68 ? 1.163 -2.974 17.064 1.00 94.00 68 VAL A N 1
ATOM 517 C CA . VAL A 1 68 ? 0.542 -4.311 17.117 1.00 94.00 68 VAL A CA 1
ATOM 518 C C . VAL A 1 68 ? -0.089 -4.548 18.488 1.00 94.00 68 VAL A C 1
ATOM 520 O O . VAL A 1 68 ? -1.249 -4.957 18.567 1.00 94.00 68 VAL A O 1
ATOM 523 N N . ALA A 1 69 ? 0.632 -4.256 19.574 1.00 94.06 69 ALA A N 1
ATOM 524 C CA . ALA A 1 69 ? 0.114 -4.417 20.932 1.00 94.06 69 ALA A CA 1
ATOM 525 C C . ALA A 1 69 ? -1.122 -3.536 21.183 1.00 94.06 69 ALA A C 1
ATOM 527 O O . ALA A 1 69 ? -2.134 -4.017 21.700 1.00 94.06 69 ALA A O 1
ATOM 528 N N . ALA A 1 70 ? -1.079 -2.270 20.758 1.00 95.56 70 ALA A N 1
ATOM 529 C CA . ALA A 1 70 ? -2.222 -1.365 20.842 1.00 95.56 70 ALA A CA 1
ATOM 530 C C . ALA A 1 70 ? -3.424 -1.899 20.049 1.00 95.56 70 ALA A C 1
ATOM 532 O O . ALA A 1 70 ? -4.539 -1.934 20.568 1.00 95.56 70 ALA A O 1
ATOM 533 N N . TYR A 1 71 ? -3.210 -2.377 18.821 1.00 95.62 71 TYR A N 1
ATOM 534 C CA . TYR A 1 71 ? -4.271 -2.953 17.995 1.00 95.62 71 TYR A CA 1
ATOM 535 C C . TYR A 1 71 ? -4.934 -4.165 18.667 1.00 95.62 71 TYR A C 1
ATOM 537 O O . TYR A 1 71 ? -6.166 -4.217 18.752 1.00 95.62 71 TYR A O 1
ATOM 545 N N . LYS A 1 72 ? -4.139 -5.107 19.197 1.00 93.06 72 LYS A N 1
ATOM 546 C CA . LYS A 1 72 ? -4.642 -6.280 19.935 1.00 93.06 72 LYS A CA 1
ATOM 547 C C . LYS A 1 72 ? -5.484 -5.863 21.139 1.00 93.06 72 LYS A C 1
ATOM 549 O O . LYS A 1 72 ? -6.598 -6.349 21.301 1.00 93.06 72 LYS A O 1
ATOM 554 N N . ASN A 1 73 ? -5.005 -4.906 21.933 1.00 93.38 73 ASN A N 1
ATOM 555 C CA . ASN A 1 73 ? -5.723 -4.411 23.112 1.00 93.38 73 ASN A CA 1
ATOM 556 C C . ASN A 1 73 ? -7.048 -3.716 22.757 1.00 93.38 73 ASN A C 1
ATOM 558 O O . ASN A 1 73 ? -8.045 -3.894 23.452 1.00 93.38 73 ASN A O 1
ATOM 562 N N . LEU A 1 74 ? -7.071 -2.932 21.677 1.00 93.69 74 LEU A N 1
ATOM 563 C CA . LEU A 1 74 ? -8.251 -2.176 21.245 1.00 93.69 74 LEU A CA 1
ATOM 564 C C . LEU A 1 74 ? -9.345 -3.053 20.630 1.00 93.69 74 LEU A C 1
ATOM 566 O O . LEU A 1 74 ? -10.525 -2.704 20.689 1.00 93.69 74 LEU A O 1
ATOM 570 N N . THR A 1 75 ? -8.956 -4.145 19.976 1.00 90.56 75 THR A N 1
ATOM 571 C CA . THR A 1 75 ? -9.873 -4.980 19.188 1.00 90.56 75 THR A CA 1
ATOM 572 C C . THR A 1 75 ? -10.165 -6.331 19.826 1.00 90.56 75 THR A C 1
ATOM 574 O O . THR A 1 75 ? -11.151 -6.960 19.456 1.00 90.56 75 THR A O 1
ATOM 577 N N . GLY A 1 76 ? -9.319 -6.784 20.756 1.00 88.19 76 GLY A N 1
ATOM 578 C CA . GLY A 1 76 ? -9.322 -8.154 21.267 1.00 88.19 76 GLY A CA 1
ATOM 579 C C . GLY A 1 76 ? -8.877 -9.195 20.235 1.00 88.19 76 GLY A C 1
ATOM 580 O O . GLY A 1 76 ? -8.950 -10.389 20.515 1.00 88.19 76 GLY A O 1
ATOM 581 N N . ALA A 1 77 ? -8.446 -8.768 19.044 1.00 86.81 77 ALA A N 1
ATOM 582 C CA . ALA A 1 77 ? -8.046 -9.669 17.977 1.00 86.81 77 ALA A CA 1
ATOM 583 C C . ALA A 1 77 ? -6.700 -10.327 18.287 1.00 86.81 77 ALA A C 1
ATOM 585 O O . ALA A 1 77 ? -5.781 -9.678 18.795 1.00 86.81 77 ALA A O 1
ATOM 586 N N . ASP A 1 78 ? -6.559 -11.593 17.900 1.00 86.94 78 ASP A N 1
ATOM 587 C CA . ASP A 1 78 ? -5.244 -12.213 17.831 1.00 86.94 78 ASP A CA 1
ATOM 588 C C . ASP A 1 78 ? -4.594 -11.903 16.480 1.00 86.94 78 ASP A C 1
ATOM 590 O O . ASP A 1 78 ? -5.232 -11.958 15.425 1.00 86.94 78 ASP A O 1
ATOM 594 N N . VAL A 1 79 ? -3.312 -11.553 16.527 1.00 89.06 79 VAL A N 1
ATOM 595 C CA . VAL A 1 79 ? -2.530 -11.180 15.347 1.00 89.06 79 VAL A CA 1
ATOM 596 C C . VAL A 1 79 ? -1.264 -12.013 15.332 1.00 89.06 79 VAL A C 1
ATOM 598 O O . VAL A 1 79 ? -0.427 -11.902 16.235 1.00 89.06 79 VAL A O 1
ATOM 601 N N . SER A 1 80 ? -1.128 -12.829 14.293 1.00 86.12 80 SER A N 1
ATOM 602 C CA . SER A 1 80 ? 0.086 -13.583 14.010 1.00 86.12 80 SER A CA 1
ATOM 603 C C . SER A 1 80 ? 0.947 -12.813 13.018 1.00 86.12 80 SER A C 1
ATOM 605 O O . SER A 1 80 ? 0.445 -12.384 11.973 1.00 86.12 80 SER A O 1
ATOM 607 N N . HIS A 1 81 ? 2.243 -12.703 13.297 1.00 78.38 81 HIS A N 1
ATOM 608 C CA . HIS A 1 81 ? 3.192 -12.244 12.291 1.00 78.38 81 HIS A CA 1
ATOM 609 C C . HIS A 1 81 ? 3.322 -13.312 11.210 1.00 78.38 81 HIS A C 1
ATOM 611 O O . HIS A 1 81 ? 3.486 -14.500 11.491 1.00 78.38 81 HIS A O 1
ATOM 617 N N . MET A 1 82 ? 3.213 -12.882 9.962 1.00 69.38 82 MET A N 1
ATOM 618 C CA . MET A 1 82 ? 3.340 -13.751 8.808 1.00 69.38 82 MET A CA 1
ATOM 619 C C . MET A 1 82 ? 4.247 -13.078 7.801 1.00 69.38 82 MET A C 1
ATOM 621 O O . MET A 1 82 ? 4.186 -11.873 7.588 1.00 69.38 82 MET A O 1
ATOM 625 N N . LEU A 1 83 ? 5.113 -13.883 7.208 1.00 77.00 83 LEU A N 1
ATOM 626 C CA . LEU A 1 83 ? 6.187 -13.384 6.372 1.00 77.00 83 LEU A CA 1
ATOM 627 C C . LEU A 1 83 ? 5.722 -13.178 4.937 1.00 77.00 83 LEU A C 1
ATOM 629 O O . LEU A 1 83 ? 4.559 -13.375 4.579 1.00 77.00 83 LEU A O 1
ATOM 633 N N . PHE A 1 84 ? 6.674 -12.769 4.108 1.00 84.88 84 PHE A N 1
ATOM 634 C CA . PHE A 1 84 ? 6.470 -12.534 2.692 1.00 84.88 84 PHE A CA 1
ATOM 635 C C . PHE A 1 84 ? 5.865 -13.760 1.982 1.00 84.88 84 PHE A C 1
ATOM 637 O O . PHE A 1 84 ? 6.402 -14.868 2.060 1.00 84.88 84 PHE A O 1
ATOM 644 N N . ARG A 1 85 ? 4.780 -13.543 1.230 1.00 87.69 85 ARG A N 1
ATOM 645 C CA . ARG A 1 85 ? 4.173 -14.524 0.319 1.00 87.69 85 ARG A CA 1
ATOM 646 C C . ARG A 1 85 ? 4.121 -13.988 -1.106 1.00 87.69 85 ARG A C 1
ATOM 648 O O . ARG A 1 85 ? 4.008 -12.785 -1.331 1.00 87.69 85 ARG A O 1
ATOM 655 N N . VAL A 1 86 ? 4.183 -14.905 -2.065 1.00 88.81 86 VAL A N 1
ATOM 656 C CA . VAL A 1 86 ? 3.873 -14.637 -3.475 1.00 88.81 86 VAL A CA 1
ATOM 657 C C . VAL A 1 86 ? 2.380 -14.835 -3.723 1.00 88.81 86 VAL A C 1
ATOM 659 O O . VAL A 1 86 ? 1.736 -15.583 -2.989 1.00 88.81 86 VAL A O 1
ATOM 662 N N . LEU A 1 87 ? 1.841 -14.173 -4.746 1.00 87.94 87 LEU A N 1
ATOM 663 C CA . LEU A 1 87 ? 0.420 -14.252 -5.101 1.00 87.94 87 LEU A CA 1
ATOM 664 C C . LEU A 1 87 ? -0.035 -15.679 -5.406 1.00 87.94 87 LEU A C 1
ATOM 666 O O . LEU A 1 87 ? -1.113 -16.091 -4.993 1.00 87.94 87 LEU A O 1
ATOM 670 N N . SER A 1 88 ? 0.782 -16.418 -6.150 1.00 83.94 88 SER A N 1
ATOM 671 C CA . SER A 1 88 ? 0.483 -17.778 -6.574 1.00 83.94 88 SER A CA 1
ATOM 672 C C . SER A 1 88 ? 1.767 -18.612 -6.584 1.00 83.94 88 SER A C 1
ATOM 674 O O . SER A 1 88 ? 2.856 -18.064 -6.783 1.00 83.94 88 SER A O 1
ATOM 676 N N . PRO A 1 89 ? 1.670 -19.930 -6.328 1.00 75.94 89 PRO A N 1
ATOM 677 C CA . PRO A 1 89 ? 2.795 -20.843 -6.487 1.00 75.94 89 PRO A CA 1
ATOM 678 C C . PRO A 1 89 ? 3.164 -21.094 -7.958 1.00 75.94 89 PRO A C 1
ATOM 680 O O . PRO A 1 89 ? 4.202 -21.705 -8.197 1.00 75.94 89 PRO A O 1
ATOM 683 N N . ASP A 1 90 ? 2.334 -20.656 -8.913 1.00 77.75 90 ASP A N 1
ATOM 684 C CA . ASP A 1 90 ? 2.636 -20.709 -10.345 1.00 77.75 90 ASP A CA 1
ATOM 685 C C . ASP A 1 90 ? 3.892 -19.882 -10.654 1.00 77.75 90 ASP A C 1
ATOM 687 O O . ASP A 1 90 ? 4.002 -18.723 -10.245 1.00 77.75 90 ASP A O 1
ATOM 691 N N . GLU A 1 91 ? 4.830 -20.475 -11.393 1.00 72.75 91 GLU A N 1
ATOM 692 C CA . GLU A 1 91 ? 6.070 -19.827 -11.818 1.00 72.75 91 GLU A CA 1
ATOM 693 C C . GLU A 1 91 ? 5.806 -18.516 -12.565 1.00 72.75 91 GLU A C 1
ATOM 695 O O . GLU A 1 91 ? 6.519 -17.532 -12.347 1.00 72.75 91 GLU A O 1
ATOM 700 N N . ALA A 1 92 ? 4.735 -18.469 -13.366 1.00 73.81 92 ALA A N 1
ATOM 701 C CA . ALA A 1 92 ? 4.322 -17.277 -14.101 1.00 73.81 92 ALA A CA 1
ATOM 702 C C . ALA A 1 92 ? 3.849 -16.128 -13.192 1.00 73.81 92 ALA A C 1
ATOM 704 O O . ALA A 1 92 ? 3.794 -14.987 -13.636 1.00 73.81 92 ALA A O 1
ATOM 705 N N . GLU A 1 93 ? 3.558 -16.387 -11.915 1.00 78.50 93 GLU A N 1
ATOM 706 C CA . GLU A 1 93 ? 3.033 -15.410 -10.951 1.00 78.50 93 GLU A CA 1
ATOM 707 C C . GLU A 1 93 ? 3.992 -15.118 -9.789 1.00 78.50 93 GLU A C 1
ATOM 709 O O . GLU A 1 93 ? 3.695 -14.304 -8.910 1.00 78.50 93 GLU A O 1
ATOM 714 N N . LEU A 1 94 ? 5.189 -15.718 -9.787 1.00 85.38 94 LEU A N 1
ATOM 715 C CA . LEU A 1 94 ? 6.194 -15.500 -8.737 1.00 85.38 94 LEU A CA 1
ATOM 716 C C . LEU A 1 94 ? 6.705 -14.057 -8.665 1.00 85.38 94 LEU A C 1
ATOM 718 O O . LEU A 1 94 ? 7.420 -13.717 -7.719 1.00 85.38 94 LEU A O 1
ATOM 722 N N . TRP A 1 95 ? 6.370 -13.229 -9.653 1.00 91.06 95 TRP A N 1
ATOM 723 C CA . TRP A 1 95 ? 6.774 -11.836 -9.758 1.00 91.06 95 TRP A CA 1
ATOM 724 C C . TRP A 1 95 ? 6.042 -10.900 -8.800 1.00 91.06 95 TRP A C 1
ATOM 726 O O . TRP A 1 95 ? 6.558 -9.819 -8.533 1.00 91.06 95 TRP A O 1
ATOM 736 N N . LEU A 1 96 ? 4.884 -11.290 -8.262 1.00 92.94 96 LEU A N 1
ATOM 737 C CA . LEU A 1 96 ? 4.083 -10.455 -7.370 1.00 92.94 96 LEU A CA 1
ATOM 738 C C . LEU A 1 96 ? 4.022 -11.067 -5.971 1.00 92.94 96 LEU A C 1
ATOM 740 O O . LEU A 1 96 ? 3.768 -12.259 -5.802 1.00 92.94 96 LEU A O 1
ATOM 744 N N . GLY A 1 97 ? 4.231 -10.246 -4.944 1.00 92.75 97 GLY A N 1
ATOM 745 C CA . GLY A 1 97 ? 4.116 -10.697 -3.561 1.00 92.75 97 GLY A CA 1
ATOM 746 C C . GLY A 1 97 ? 3.831 -9.585 -2.566 1.00 92.75 97 GLY A C 1
ATOM 747 O O . GLY A 1 97 ? 3.749 -8.404 -2.908 1.00 92.75 97 GLY A O 1
ATOM 748 N N . ALA A 1 98 ? 3.661 -9.960 -1.307 1.00 92.62 98 ALA A N 1
ATOM 749 C CA . ALA A 1 98 ? 3.365 -9.021 -0.240 1.00 92.62 98 ALA A CA 1
ATOM 750 C C . ALA A 1 98 ? 3.815 -9.548 1.128 1.00 92.62 98 ALA A C 1
ATOM 752 O O . ALA A 1 98 ? 3.982 -10.750 1.320 1.00 92.62 98 ALA A O 1
ATOM 753 N N . SER A 1 99 ? 4.012 -8.626 2.068 1.00 91.19 99 SER A N 1
ATOM 754 C CA . SER A 1 99 ? 4.322 -8.891 3.477 1.00 91.19 99 SER A CA 1
ATOM 755 C C . SER A 1 99 ? 3.388 -7.995 4.291 1.00 91.19 99 SER A C 1
ATOM 757 O O . SER A 1 99 ? 3.517 -6.779 4.147 1.00 91.19 99 SER A O 1
ATOM 759 N N . PRO A 1 100 ? 2.403 -8.549 5.012 1.00 92.62 100 PRO A N 1
ATOM 760 C CA . PRO A 1 100 ? 1.524 -7.792 5.887 1.00 92.62 100 PRO A CA 1
ATOM 761 C C . PRO A 1 100 ? 2.230 -7.551 7.219 1.00 92.62 100 PRO A C 1
ATOM 763 O O . PRO A 1 100 ? 3.059 -8.366 7.622 1.00 92.62 100 PRO A O 1
ATOM 766 N N . ASP A 1 101 ? 1.829 -6.508 7.940 1.00 92.50 101 ASP A N 1
ATOM 767 C CA . ASP A 1 101 ? 2.309 -6.296 9.313 1.00 92.50 101 ASP A CA 1
ATOM 768 C C . ASP A 1 101 ? 1.710 -7.339 10.273 1.00 92.50 101 ASP A C 1
ATOM 770 O O . ASP A 1 101 ? 2.307 -7.712 11.282 1.00 92.50 101 ASP A O 1
ATOM 774 N N . GLY A 1 102 ? 0.545 -7.898 9.924 1.00 92.31 102 GLY A N 1
ATOM 775 C CA . GLY A 1 102 ? 0.015 -9.074 10.601 1.00 92.31 102 GLY A CA 1
ATOM 776 C C . GLY A 1 102 ? -1.155 -9.734 9.884 1.00 92.31 102 GLY A C 1
ATOM 777 O O . GLY A 1 102 ? -1.847 -9.136 9.060 1.00 92.31 102 GLY A O 1
ATOM 778 N N . LEU A 1 103 ? -1.408 -10.993 10.232 1.00 91.31 103 LEU A N 1
ATOM 779 C CA . LEU A 1 103 ? -2.673 -11.653 9.935 1.00 91.31 103 LEU A CA 1
ATOM 780 C C . LEU A 1 103 ? -3.552 -11.680 11.170 1.00 91.31 103 LEU A C 1
ATOM 782 O O . LEU A 1 103 ? -3.125 -12.128 12.232 1.00 91.31 103 LEU A O 1
ATOM 786 N N . ILE A 1 104 ? -4.794 -11.251 10.990 1.00 91.19 104 ILE A N 1
ATOM 787 C CA . ILE A 1 104 ? -5.800 -11.248 12.041 1.00 91.19 104 ILE A CA 1
ATOM 788 C C . ILE A 1 104 ? -6.490 -12.604 12.013 1.00 91.19 104 ILE A C 1
ATOM 790 O O . ILE A 1 104 ? -7.117 -12.958 11.012 1.00 91.19 104 ILE A O 1
ATOM 794 N N . ALA A 1 105 ? -6.343 -13.367 13.091 1.00 82.56 105 ALA A N 1
ATOM 795 C CA . ALA A 1 105 ? -6.971 -14.669 13.242 1.00 82.56 105 ALA A CA 1
ATOM 796 C C . ALA A 1 105 ? -8.380 -14.529 13.827 1.00 82.56 105 ALA A C 1
ATOM 798 O O . ALA A 1 105 ? -8.672 -13.611 14.594 1.00 82.56 105 ALA A O 1
ATOM 799 N N . ALA A 1 106 ? -9.243 -15.486 13.499 1.00 66.81 106 ALA A N 1
ATOM 800 C CA . ALA A 1 106 ? -10.427 -15.734 14.303 1.00 66.81 106 ALA A CA 1
ATOM 801 C C . ALA A 1 106 ? -10.022 -16.514 15.574 1.00 66.81 106 ALA A C 1
ATOM 803 O O . ALA A 1 106 ? -9.130 -17.372 15.508 1.00 66.81 106 ALA A O 1
ATOM 804 N N . PRO A 1 107 ? -10.646 -16.245 16.735 1.00 61.22 107 PRO A N 1
ATOM 805 C CA . PRO A 1 107 ? -10.375 -16.975 17.968 1.00 61.22 107 PRO A CA 1
ATOM 806 C C . PRO A 1 107 ? -10.472 -18.499 17.797 1.00 61.22 107 PRO A C 1
ATOM 808 O O . PRO A 1 107 ? -11.418 -19.013 17.202 1.00 61.22 107 PRO A O 1
ATOM 811 N N . GLY A 1 108 ? -9.503 -19.232 18.357 1.00 57.88 108 GLY A N 1
ATOM 812 C CA . GLY A 1 108 ? -9.563 -20.696 18.464 1.00 57.88 108 GLY A CA 1
ATOM 813 C C . GLY A 1 108 ? -9.408 -21.474 17.151 1.00 57.88 108 GLY A C 1
ATOM 814 O O . GLY A 1 108 ? -9.893 -22.599 17.078 1.00 57.88 108 GLY A O 1
ATOM 815 N N . ALA A 1 109 ? -8.745 -20.900 16.137 1.00 55.62 109 ALA A N 1
ATOM 816 C CA . ALA A 1 109 ? -8.553 -21.497 14.805 1.00 55.62 109 ALA A CA 1
ATOM 817 C C . ALA A 1 109 ? -9.854 -21.748 14.013 1.00 55.62 109 ALA A C 1
ATOM 819 O O . ALA A 1 109 ? -9.874 -22.562 13.092 1.00 55.62 109 ALA A O 1
ATOM 820 N N . ALA A 1 110 ? -10.936 -21.050 14.361 1.00 60.47 110 ALA A N 1
ATOM 821 C CA . ALA A 1 110 ? -12.178 -21.087 13.602 1.00 60.47 110 ALA A CA 1
ATOM 822 C C . ALA A 1 110 ? -12.045 -20.340 12.258 1.00 60.47 110 ALA A C 1
ATOM 824 O O . ALA A 1 110 ? -11.232 -19.429 12.121 1.00 60.47 110 ALA A O 1
ATOM 825 N N . ASP A 1 111 ? -12.877 -20.683 11.271 1.00 68.81 111 ASP A N 1
ATOM 826 C CA . ASP A 1 111 ? -12.943 -19.959 9.986 1.00 68.81 111 ASP A CA 1
ATOM 827 C C . ASP A 1 111 ? -13.568 -18.558 10.124 1.00 68.81 111 ASP A C 1
ATOM 829 O O . ASP A 1 111 ? -13.424 -17.702 9.249 1.00 68.81 111 ASP A O 1
ATOM 833 N N . VAL A 1 112 ? -14.265 -18.320 11.235 1.00 72.94 112 VAL A N 1
ATOM 834 C CA . VAL A 1 112 ? -14.863 -17.044 11.633 1.00 72.94 112 VAL A CA 1
ATOM 835 C C . VAL A 1 112 ? -14.789 -16.901 13.142 1.00 72.94 112 VAL A C 1
ATOM 837 O O . VAL A 1 112 ? -14.823 -17.892 13.869 1.00 72.94 112 VAL A O 1
ATOM 840 N N . ASP A 1 113 ? -14.721 -15.669 13.627 1.00 69.62 113 ASP A N 1
ATOM 841 C CA . ASP A 1 113 ? -14.830 -15.401 15.050 1.00 69.62 113 ASP A CA 1
ATOM 842 C C . ASP A 1 113 ? -16.240 -15.778 15.541 1.00 69.62 113 ASP A C 1
ATOM 844 O O . ASP A 1 113 ? -17.218 -15.19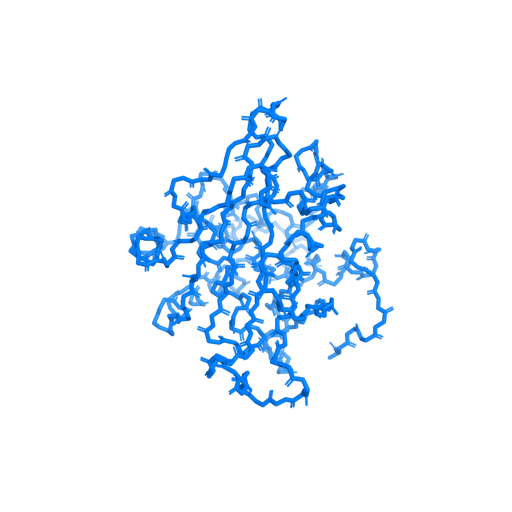3 15.075 1.00 69.62 113 ASP A O 1
ATOM 848 N N . PRO A 1 114 ? -16.389 -16.736 16.474 1.00 68.81 114 PRO A N 1
ATOM 849 C CA . PRO A 1 114 ? -17.700 -17.188 16.933 1.00 68.81 114 PRO A CA 1
ATOM 850 C C . PRO A 1 114 ? -18.477 -16.124 17.724 1.00 68.81 114 PRO A C 1
ATOM 852 O O . PRO A 1 114 ? -19.695 -16.237 17.848 1.00 68.81 114 PRO A O 1
ATOM 855 N N . ALA A 1 115 ? -17.808 -15.097 18.258 1.00 71.81 115 ALA A N 1
ATOM 856 C CA . ALA A 1 115 ? -18.450 -14.009 18.992 1.00 71.81 115 ALA A CA 1
ATOM 857 C C . ALA A 1 115 ? -18.948 -12.891 18.066 1.00 71.81 115 ALA A C 1
ATOM 859 O O . ALA A 1 115 ? -19.997 -12.299 18.323 1.00 71.81 115 ALA A O 1
ATOM 860 N N . THR A 1 116 ? -18.203 -12.591 17.000 1.00 72.50 116 THR A N 1
ATOM 861 C CA . THR A 1 116 ? -18.493 -11.453 16.108 1.00 72.50 116 THR A CA 1
ATOM 862 C C . THR A 1 116 ? -18.993 -11.863 14.721 1.00 72.50 116 THR A C 1
ATOM 864 O O . THR A 1 116 ? -19.534 -11.032 13.995 1.00 72.50 116 THR A O 1
ATOM 867 N N . GLY A 1 117 ? -18.830 -13.132 14.342 1.00 75.62 117 GLY A N 1
ATOM 868 C CA . GLY A 1 117 ? -19.095 -13.660 13.001 1.00 75.62 117 GLY A CA 1
ATOM 869 C C . GLY A 1 117 ? -18.095 -13.197 11.937 1.00 75.62 117 GLY A C 1
ATOM 870 O O . GLY A 1 117 ? -18.312 -13.442 10.752 1.00 75.62 117 GLY A O 1
ATOM 871 N N . VAL A 1 118 ? -17.022 -12.499 12.324 1.00 77.56 118 VAL A N 1
ATOM 872 C CA . VAL A 1 118 ? -16.080 -11.873 11.388 1.00 77.56 118 VAL A CA 1
ATOM 873 C C . VAL A 1 118 ? -14.994 -12.880 10.972 1.00 77.56 118 VAL A C 1
ATOM 875 O O . VAL A 1 118 ? -14.362 -13.473 11.846 1.00 77.56 118 VAL A O 1
ATOM 878 N N . PRO A 1 119 ? -14.737 -13.088 9.665 1.00 85.19 119 PRO A N 1
ATOM 879 C CA . PRO A 1 119 ? -13.664 -13.971 9.200 1.00 85.19 119 PRO A CA 1
ATOM 880 C C . PRO A 1 119 ? -12.274 -13.363 9.450 1.00 85.19 119 PRO A C 1
ATOM 882 O O . PRO A 1 119 ? -12.178 -12.147 9.614 1.00 85.19 119 PRO A O 1
ATOM 885 N N . PRO A 1 120 ? -11.189 -14.158 9.402 1.00 89.25 120 PRO A N 1
ATOM 886 C CA . PRO A 1 120 ? -9.815 -13.664 9.418 1.00 89.25 120 PRO A CA 1
ATOM 887 C C . PRO A 1 120 ? -9.566 -12.530 8.414 1.00 89.25 120 PRO A C 1
ATOM 889 O O . PRO A 1 120 ? -10.134 -12.506 7.318 1.00 89.25 120 PRO A O 1
ATOM 892 N N . GLY A 1 121 ? -8.659 -11.622 8.764 1.00 93.62 121 GLY A N 1
ATOM 893 C CA . GLY A 1 121 ? -8.324 -10.444 7.962 1.00 93.62 121 GLY A CA 1
ATOM 894 C C . GLY A 1 121 ? -6.826 -10.190 7.868 1.00 93.62 121 GLY A C 1
ATOM 895 O O . GLY A 1 121 ? -6.007 -10.979 8.347 1.00 93.62 121 GLY A O 1
ATOM 896 N N . VAL A 1 122 ? -6.468 -9.072 7.243 1.00 95.69 122 VAL A N 1
ATOM 897 C CA . VAL A 1 122 ? -5.090 -8.560 7.211 1.00 95.69 122 VAL A CA 1
ATOM 898 C C . VAL A 1 122 ? -4.975 -7.311 8.077 1.00 95.69 122 VAL A C 1
ATOM 900 O O . VAL A 1 122 ? -5.888 -6.486 8.094 1.00 95.69 122 VAL A O 1
ATOM 903 N N . LEU A 1 123 ? -3.849 -7.159 8.767 1.00 96.88 123 LEU A N 1
ATOM 904 C CA . LEU A 1 123 ? -3.445 -5.930 9.433 1.00 96.88 123 LEU A CA 1
ATOM 905 C C . LEU A 1 123 ? -2.333 -5.245 8.627 1.00 96.88 123 LEU A C 1
ATOM 907 O O . LEU A 1 123 ? -1.324 -5.869 8.300 1.00 96.88 123 LEU A O 1
ATOM 911 N N . GLU A 1 124 ? -2.524 -3.959 8.348 1.00 97.62 124 GLU A N 1
ATOM 912 C CA . GLU A 1 124 ? -1.502 -3.053 7.818 1.00 97.62 124 GLU A CA 1
ATOM 913 C C . GLU A 1 124 ? -1.410 -1.835 8.743 1.00 97.62 124 GLU A C 1
ATOM 915 O O . GLU A 1 124 ? -2.389 -1.120 8.950 1.00 97.62 124 GLU A O 1
ATOM 920 N N . ILE A 1 125 ? -0.236 -1.575 9.292 1.00 96.69 125 ILE A N 1
ATOM 921 C CA . ILE A 1 125 ? 0.063 -0.542 10.271 1.00 96.69 125 ILE A CA 1
ATOM 922 C C . ILE A 1 125 ? 0.737 0.636 9.576 1.00 96.69 125 ILE A C 1
ATOM 924 O O . ILE A 1 125 ? 1.628 0.498 8.743 1.00 96.69 125 ILE A O 1
ATOM 928 N N . LYS A 1 126 ? 0.329 1.850 9.947 1.00 96.50 126 LYS A N 1
ATOM 929 C CA . LYS A 1 126 ? 0.984 3.092 9.537 1.00 96.50 126 LYS A CA 1
ATOM 930 C C . LYS A 1 126 ? 1.248 3.974 10.747 1.00 96.50 126 LYS A C 1
ATOM 932 O O . LYS A 1 126 ? 0.310 4.440 11.395 1.00 96.50 126 LYS A O 1
ATOM 937 N N . CYS A 1 127 ? 2.522 4.284 10.958 1.00 95.88 127 CYS A N 1
ATOM 938 C CA . CYS A 1 127 ? 3.007 5.239 11.952 1.00 95.88 127 CYS A CA 1
ATOM 939 C C . CYS A 1 127 ? 3.458 6.518 11.214 1.00 95.88 127 CYS A C 1
ATOM 941 O O . CYS A 1 127 ? 4.539 6.535 10.625 1.00 95.88 127 CYS A O 1
ATOM 943 N N . PRO A 1 128 ? 2.632 7.579 11.144 1.00 93.81 128 PRO A N 1
ATOM 944 C CA . PRO A 1 128 ? 2.920 8.732 10.297 1.00 93.81 128 PRO A CA 1
ATOM 945 C C . PRO A 1 128 ? 4.120 9.551 10.793 1.00 93.81 128 PRO A C 1
ATOM 947 O O . PRO A 1 128 ? 4.150 9.968 11.943 1.00 93.81 128 PRO A O 1
ATOM 950 N N . TRP A 1 129 ? 5.039 9.888 9.880 1.00 89.88 129 TRP A N 1
ATOM 951 C CA . TRP A 1 129 ? 6.185 10.779 10.141 1.00 89.88 129 TRP A CA 1
ATOM 952 C C . TRP A 1 129 ? 5.836 12.280 10.136 1.00 89.88 129 TRP A C 1
ATOM 954 O O . TRP A 1 129 ? 6.641 13.114 10.531 1.00 89.88 129 TRP A O 1
ATOM 964 N N . ASN A 1 130 ? 4.643 12.641 9.640 1.00 91.19 130 ASN A N 1
ATOM 965 C CA . ASN A 1 130 ? 4.085 14.002 9.676 1.00 91.19 130 ASN A CA 1
ATOM 966 C C . ASN A 1 130 ? 5.106 15.119 9.345 1.00 91.19 130 ASN A C 1
ATOM 968 O O . ASN A 1 130 ? 5.284 16.080 10.086 1.00 91.19 130 ASN A O 1
ATOM 972 N N . LYS A 1 131 ? 5.782 14.986 8.195 1.00 88.44 131 LYS A N 1
ATOM 973 C CA . LYS A 1 131 ? 6.753 15.970 7.676 1.00 88.44 131 LYS A CA 1
ATOM 974 C C . LYS A 1 131 ? 7.904 16.302 8.651 1.00 88.44 131 LYS A C 1
ATOM 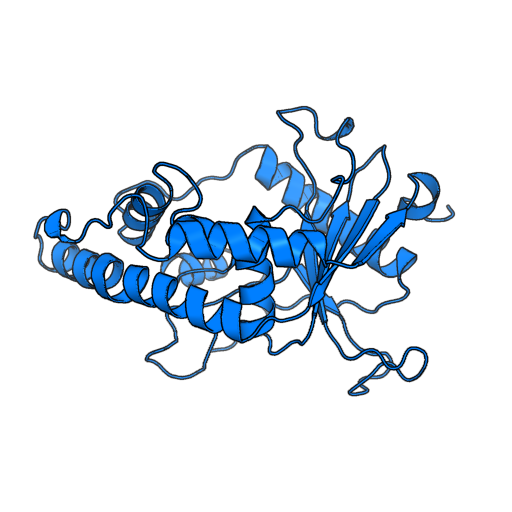976 O O . LYS A 1 131 ? 8.355 17.442 8.669 1.00 88.44 131 LYS A O 1
ATOM 981 N N . GLY A 1 132 ? 8.375 15.325 9.428 1.00 90.44 132 GLY A N 1
ATOM 982 C CA . GLY A 1 132 ? 9.467 15.516 10.392 1.00 90.44 132 GLY A CA 1
ATOM 983 C C . GLY A 1 132 ? 9.010 15.724 11.835 1.00 90.44 132 GLY A C 1
ATOM 984 O O . GLY A 1 132 ? 9.851 15.889 12.708 1.00 90.44 132 GLY A O 1
ATOM 985 N N . ASP A 1 133 ? 7.700 15.703 12.098 1.00 92.56 133 ASP A N 1
ATOM 986 C CA . ASP A 1 133 ? 7.133 15.772 13.448 1.00 92.56 133 ASP A CA 1
ATOM 987 C C . ASP A 1 133 ? 6.233 14.555 13.733 1.00 92.56 133 ASP A C 1
ATOM 989 O O . ASP A 1 133 ? 5.001 14.673 13.785 1.00 92.56 133 ASP A O 1
ATOM 993 N N . PRO A 1 134 ? 6.821 13.358 13.894 1.00 91.38 134 PRO A N 1
ATOM 994 C CA . PRO A 1 134 ? 6.064 12.136 14.162 1.00 91.38 134 PRO A CA 1
ATOM 995 C C . PRO A 1 134 ? 5.268 12.178 15.475 1.00 91.38 134 PRO A C 1
ATOM 997 O O . PRO A 1 134 ? 4.233 11.522 15.591 1.00 91.38 134 PRO A O 1
ATOM 1000 N N . VAL A 1 135 ? 5.728 12.944 16.470 1.00 92.06 135 VAL A N 1
ATOM 1001 C CA . VAL A 1 135 ? 5.079 13.051 17.785 1.00 92.06 135 VAL A CA 1
ATOM 1002 C C . VAL A 1 135 ? 3.773 13.837 17.668 1.00 92.06 135 VAL A C 1
ATOM 1004 O O . VAL A 1 135 ? 2.752 13.415 18.210 1.00 92.06 135 VAL A O 1
ATOM 1007 N N . GLY A 1 136 ? 3.766 14.923 16.888 1.00 93.88 136 GLY A N 1
ATOM 1008 C CA . GLY A 1 136 ? 2.563 15.698 16.574 1.00 93.88 136 GLY A CA 1
ATOM 1009 C C . GLY A 1 136 ? 1.616 15.034 15.567 1.00 93.88 136 GLY A C 1
ATOM 1010 O O . GLY A 1 136 ? 0.575 15.607 15.220 1.00 93.88 136 GLY A O 1
ATOM 1011 N N . ALA A 1 137 ? 1.935 13.831 15.079 1.00 95.31 137 ALA A N 1
ATOM 1012 C CA . ALA A 1 137 ? 1.124 13.143 14.089 1.00 95.31 137 ALA A CA 1
ATOM 1013 C C . ALA A 1 137 ? -0.245 12.726 14.652 1.00 95.31 137 ALA A C 1
ATOM 1015 O O . ALA A 1 137 ? -0.377 12.213 15.765 1.00 95.31 137 ALA A O 1
ATOM 1016 N N . LYS A 1 138 ? -1.292 12.910 13.843 1.00 96.25 138 LYS A N 1
ATOM 1017 C CA . LYS A 1 138 ? -2.675 12.548 14.185 1.00 96.25 138 LYS A CA 1
ATOM 1018 C C . LYS A 1 138 ? -3.201 11.478 13.237 1.00 96.25 138 LYS A C 1
ATOM 1020 O O . LYS A 1 138 ? -2.806 11.477 12.067 1.00 96.25 138 LYS A O 1
ATOM 1025 N N . PRO A 1 139 ? -4.135 10.626 13.692 1.00 96.56 139 PRO A N 1
ATOM 1026 C CA . PRO A 1 139 ? -4.798 9.697 12.797 1.00 96.56 139 PRO A CA 1
ATOM 1027 C C . PRO A 1 139 ? -5.460 10.426 11.626 1.00 96.56 139 PRO A C 1
ATOM 1029 O O . PRO A 1 139 ? -6.094 11.476 11.794 1.00 96.56 139 PRO A O 1
ATOM 1032 N N . TYR A 1 140 ? -5.317 9.858 10.430 1.00 95.56 140 TYR A N 1
ATOM 1033 C CA . TYR A 1 140 ? -5.892 10.414 9.210 1.00 95.56 140 TYR A CA 1
ATOM 1034 C C . TYR A 1 140 ? -7.420 10.647 9.331 1.00 95.56 140 TYR A C 1
ATOM 1036 O O . TYR A 1 140 ? -8.129 9.976 10.080 1.00 95.56 140 TYR A O 1
ATOM 1044 N N . PRO A 1 141 ? -7.998 11.619 8.605 1.00 95.19 141 PRO A N 1
ATOM 1045 C CA . PRO A 1 141 ? -9.452 11.824 8.589 1.00 95.19 141 PRO A CA 1
ATOM 1046 C C . PRO A 1 141 ? -10.227 10.656 7.965 1.00 95.19 141 PRO A C 1
ATOM 1048 O O . PRO A 1 141 ? -11.418 10.511 8.216 1.00 95.19 141 PRO A O 1
ATOM 1051 N N . ARG A 1 142 ? -9.558 9.863 7.127 1.00 96.12 142 ARG A N 1
ATOM 1052 C CA . ARG A 1 142 ? -10.060 8.683 6.415 1.00 96.12 142 ARG A CA 1
ATOM 1053 C C . ARG A 1 142 ? -8.869 7.820 6.007 1.00 96.12 142 ARG A C 1
ATOM 1055 O O . ARG A 1 142 ? -7.746 8.331 6.011 1.00 96.12 142 ARG A O 1
ATOM 1062 N N . ALA A 1 143 ? -9.108 6.578 5.587 1.00 97.06 143 ALA A N 1
ATOM 1063 C CA . ALA A 1 143 ? -8.066 5.741 4.995 1.00 97.06 143 ALA A CA 1
ATOM 1064 C C . ALA A 1 143 ? -7.396 6.505 3.842 1.00 97.06 143 ALA A C 1
ATOM 1066 O O . ALA A 1 143 ? -8.101 6.899 2.911 1.00 97.06 143 ALA A O 1
ATOM 1067 N N . PRO A 1 144 ? -6.082 6.769 3.854 1.00 97.69 144 PRO A N 1
ATOM 1068 C CA . PRO A 1 144 ? -5.458 7.452 2.732 1.00 97.69 144 PRO A CA 1
ATOM 1069 C C . PRO A 1 144 ? -5.598 6.624 1.451 1.00 97.69 144 PRO A C 1
ATOM 1071 O O . PRO A 1 144 ? -5.118 5.496 1.372 1.00 97.69 144 PRO A O 1
ATOM 1074 N N . TRP A 1 145 ? -6.268 7.184 0.441 1.00 98.38 145 TRP A N 1
ATOM 1075 C CA . TRP A 1 145 ? -6.626 6.468 -0.792 1.00 98.38 145 TRP A CA 1
ATOM 1076 C C . TRP A 1 145 ? -5.411 5.878 -1.523 1.00 98.38 145 TRP A C 1
ATOM 1078 O O . TRP A 1 145 ? -5.522 4.852 -2.182 1.00 98.38 145 TRP A O 1
ATOM 1088 N N . TYR A 1 146 ? -4.231 6.476 -1.370 1.00 97.50 146 TYR A N 1
ATOM 1089 C CA . TYR A 1 146 ? -2.994 5.980 -1.970 1.00 97.50 146 TYR A CA 1
ATOM 1090 C C . TYR A 1 146 ? -2.434 4.708 -1.307 1.00 97.50 146 TYR A C 1
ATOM 1092 O O . TYR A 1 146 ? -1.512 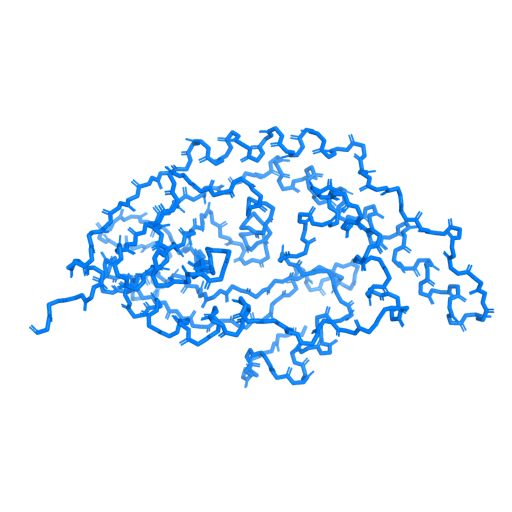4.113 -1.862 1.00 97.50 146 TYR A O 1
ATOM 1100 N N . TYR A 1 147 ? -2.983 4.265 -0.169 1.00 98.19 147 TYR A N 1
ATOM 1101 C CA . TYR A 1 147 ? -2.710 2.942 0.408 1.00 98.19 147 TYR A CA 1
ATOM 1102 C C . TYR A 1 147 ? -3.673 1.857 -0.093 1.00 98.19 147 TYR A C 1
ATOM 1104 O O . TYR A 1 147 ? -3.408 0.678 0.127 1.00 98.19 147 TYR A O 1
ATOM 1112 N N . VAL A 1 148 ? -4.754 2.214 -0.802 1.00 98.62 148 VAL A N 1
ATOM 1113 C CA . VAL A 1 148 ? -5.721 1.236 -1.334 1.00 98.62 148 VAL A CA 1
ATOM 1114 C C . VAL A 1 148 ? -5.060 0.189 -2.243 1.00 98.62 148 VAL A C 1
ATOM 1116 O O . VAL A 1 148 ? -5.325 -0.993 -2.028 1.00 98.62 148 VAL A O 1
ATOM 1119 N N . PRO A 1 149 ? -4.154 0.545 -3.183 1.00 98.69 149 PRO A N 1
ATOM 1120 C CA . PRO A 1 149 ? -3.397 -0.453 -3.940 1.00 98.69 149 PRO A CA 1
ATOM 1121 C C . PRO A 1 149 ? -2.673 -1.481 -3.062 1.00 98.69 149 PRO A C 1
ATOM 1123 O O . PRO A 1 149 ? -2.751 -2.680 -3.322 1.00 98.69 149 PRO A O 1
ATOM 1126 N N . GLN A 1 150 ? -2.012 -1.020 -1.996 1.00 98.56 150 GLN A N 1
ATOM 1127 C CA . GLN A 1 150 ? -1.267 -1.888 -1.089 1.00 98.56 150 GLN A CA 1
ATOM 1128 C C . GLN A 1 150 ? -2.203 -2.858 -0.359 1.00 98.56 150 GLN A C 1
ATOM 1130 O O . GLN A 1 150 ? -1.986 -4.066 -0.417 1.00 98.56 150 GLN A O 1
ATOM 1135 N N . VAL A 1 151 ? -3.264 -2.358 0.282 1.00 98.19 151 VAL A N 1
ATOM 1136 C CA . VAL A 1 151 ? -4.165 -3.211 1.079 1.00 98.19 151 VAL A CA 1
ATOM 1137 C C . VAL A 1 151 ? -4.970 -4.185 0.218 1.00 98.19 151 VAL A C 1
ATOM 1139 O O . VAL A 1 151 ? -5.150 -5.334 0.609 1.00 98.19 151 VAL A O 1
ATOM 1142 N N . GLN A 1 152 ? -5.383 -3.783 -0.991 1.00 98.62 152 GLN A N 1
ATOM 1143 C CA . GLN A 1 152 ? -6.016 -4.693 -1.957 1.00 98.62 152 GLN A CA 1
ATOM 1144 C C . GLN A 1 152 ? -5.039 -5.782 -2.417 1.00 98.62 152 GLN A C 1
ATOM 1146 O O . GLN A 1 152 ? -5.418 -6.945 -2.533 1.00 98.62 152 GLN A O 1
ATOM 1151 N N . GLY A 1 153 ? -3.764 -5.427 -2.603 1.00 97.75 153 GLY A N 1
ATOM 1152 C CA . GLY A 1 153 ? -2.693 -6.377 -2.885 1.00 97.75 153 GLY A CA 1
ATOM 1153 C C . GLY A 1 153 ? -2.466 -7.395 -1.773 1.00 97.75 153 GLY A C 1
ATOM 1154 O O . GLY A 1 153 ? -2.355 -8.587 -2.047 1.00 97.75 153 GLY A O 1
ATOM 1155 N N . LEU A 1 154 ? -2.444 -6.945 -0.518 1.00 97.00 154 LEU A N 1
ATOM 1156 C CA . LEU A 1 154 ? -2.326 -7.835 0.637 1.00 97.00 154 LEU A CA 1
ATOM 1157 C C . LEU A 1 154 ? -3.505 -8.811 0.708 1.00 97.00 154 LEU A C 1
ATOM 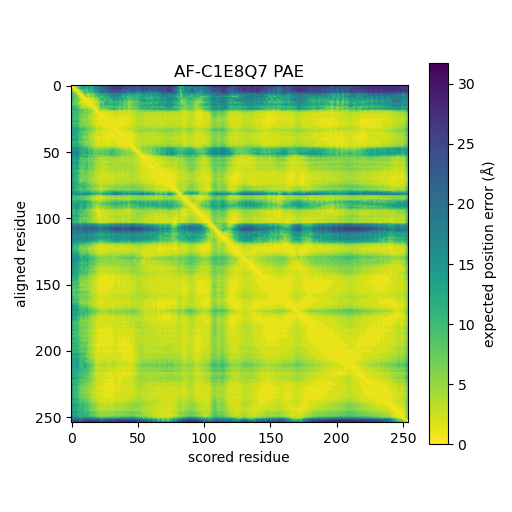1159 O O . LEU A 1 154 ? -3.298 -10.015 0.834 1.00 97.00 154 LEU A O 1
ATOM 1163 N N . MET A 1 155 ? -4.736 -8.317 0.561 1.00 97.19 155 MET A N 1
ATOM 1164 C CA . MET A 1 155 ? -5.935 -9.162 0.554 1.00 97.19 155 MET A CA 1
ATOM 1165 C C . MET A 1 155 ? -5.928 -10.195 -0.576 1.00 97.19 155 MET A C 1
ATOM 1167 O O . MET A 1 155 ? -6.378 -11.319 -0.368 1.00 97.19 155 MET A O 1
ATOM 1171 N N . ALA A 1 156 ? -5.396 -9.845 -1.750 1.00 95.62 156 ALA A N 1
ATOM 1172 C CA . ALA A 1 156 ? -5.255 -10.778 -2.861 1.00 95.62 156 ALA A CA 1
ATOM 1173 C C . ALA A 1 156 ? -4.206 -11.867 -2.583 1.00 95.62 156 ALA A C 1
ATOM 1175 O O . ALA A 1 156 ? -4.501 -13.044 -2.761 1.00 95.62 156 ALA A O 1
ATOM 1176 N N . VAL A 1 157 ? -3.011 -11.495 -2.108 1.00 93.44 157 VAL A N 1
ATOM 1177 C CA . VAL A 1 157 ? -1.908 -12.440 -1.832 1.00 93.44 157 VAL A CA 1
ATOM 1178 C C . VAL A 1 157 ? -2.235 -13.387 -0.675 1.00 93.44 157 VAL A C 1
ATOM 1180 O O . VAL A 1 157 ? -1.863 -14.558 -0.703 1.00 93.44 157 VAL A O 1
ATOM 1183 N N . PHE A 1 158 ? -2.919 -12.893 0.355 1.00 91.81 158 PHE A N 1
ATOM 1184 C CA . PHE A 1 158 ? -3.239 -13.677 1.549 1.00 91.81 158 PHE A CA 1
ATOM 1185 C C . PHE A 1 158 ? -4.635 -14.294 1.519 1.00 91.81 158 PHE A C 1
ATOM 1187 O O . PHE A 1 158 ? -5.007 -14.955 2.483 1.00 91.81 158 PHE A O 1
ATOM 1194 N N . ASP A 1 159 ? -5.388 -14.089 0.439 1.00 91.31 159 ASP A N 1
ATOM 1195 C CA . ASP A 1 159 ? -6.781 -14.505 0.285 1.00 91.31 159 ASP A CA 1
ATOM 1196 C C . ASP A 1 159 ? -7.641 -14.143 1.508 1.00 91.31 159 ASP A C 1
ATOM 1198 O O . ASP A 1 159 ? -8.081 -14.984 2.297 1.00 91.31 159 ASP A O 1
ATOM 1202 N N . ARG A 1 160 ? -7.809 -12.837 1.724 1.00 93.31 160 ARG A N 1
ATOM 1203 C CA . ARG A 1 160 ? -8.612 -12.271 2.816 1.00 93.31 160 ARG A CA 1
ATOM 1204 C C . ARG A 1 160 ? -9.667 -11.334 2.262 1.00 93.31 160 ARG A C 1
ATOM 1206 O O . ARG A 1 160 ? -9.456 -10.704 1.232 1.00 93.31 160 ARG A O 1
ATOM 1213 N N . GLN A 1 161 ? -10.810 -11.262 2.938 1.00 95.38 161 GLN A N 1
ATOM 1214 C CA . GLN A 1 161 ? -11.949 -10.460 2.478 1.00 95.38 161 GLN A CA 1
ATOM 1215 C C . GLN A 1 161 ? -11.869 -8.999 2.923 1.00 95.38 161 GLN A C 1
ATOM 1217 O O . GLN A 1 161 ? -12.528 -8.154 2.333 1.00 95.38 161 GLN A O 1
ATOM 1222 N N . TRP A 1 162 ? -11.047 -8.696 3.926 1.00 97.12 162 TRP A N 1
ATOM 1223 C CA . TRP A 1 162 ? -10.894 -7.348 4.456 1.00 97.12 162 TRP A CA 1
ATOM 1224 C C . TRP A 1 162 ? -9.487 -7.125 5.026 1.00 97.12 162 TRP A C 1
ATOM 1226 O O . TRP A 1 162 ? -8.774 -8.065 5.399 1.00 97.12 162 TRP A O 1
ATOM 1236 N N . CYS A 1 163 ? -9.100 -5.855 5.100 1.00 98.12 163 CYS A N 1
ATOM 1237 C CA . CYS A 1 163 ? -7.869 -5.377 5.714 1.00 98.12 163 CYS A CA 1
ATOM 1238 C C . CYS A 1 163 ? -8.195 -4.244 6.688 1.00 98.12 163 CYS A C 1
ATOM 1240 O O . CYS A 1 163 ? -8.886 -3.290 6.326 1.00 98.12 163 CYS A O 1
ATOM 1242 N N . ASP A 1 164 ? -7.659 -4.314 7.902 1.00 98.19 164 ASP A N 1
ATOM 1243 C CA . ASP A 1 164 ? -7.593 -3.165 8.795 1.00 98.19 164 ASP A CA 1
ATOM 1244 C C . ASP A 1 164 ? -6.318 -2.382 8.509 1.00 98.19 164 ASP A C 1
ATOM 1246 O O . ASP A 1 164 ? -5.213 -2.842 8.786 1.00 98.19 164 ASP A O 1
ATOM 1250 N N . LEU A 1 165 ? -6.485 -1.175 7.976 1.00 98.38 165 LEU A N 1
ATOM 1251 C CA . LEU A 1 165 ? -5.429 -0.177 7.960 1.00 98.38 165 LEU A CA 1
ATOM 1252 C C . LEU A 1 165 ? -5.428 0.524 9.322 1.00 98.38 165 LEU A C 1
ATOM 1254 O O . LEU A 1 165 ? -6.321 1.321 9.617 1.00 98.38 165 LEU A O 1
ATOM 1258 N N . PHE A 1 166 ? -4.447 0.227 10.163 1.00 98.31 166 PHE A N 1
ATOM 1259 C CA . PHE A 1 166 ? -4.310 0.799 11.493 1.00 98.31 166 PHE A CA 1
ATOM 1260 C C . PHE A 1 166 ? -3.325 1.965 11.488 1.00 98.31 166 PHE A C 1
ATOM 1262 O O . PHE A 1 166 ? -2.128 1.801 11.280 1.00 98.31 166 PHE A O 1
ATOM 1269 N N . CYS A 1 167 ? -3.826 3.172 11.727 1.00 98.00 167 CYS A N 1
ATOM 1270 C CA . CYS A 1 167 ? -2.992 4.345 11.928 1.00 98.00 167 CYS A CA 1
ATOM 1271 C C . CYS A 1 167 ? -2.730 4.536 13.421 1.00 98.00 167 CYS A C 1
ATOM 1273 O O . CYS A 1 167 ? -3.632 4.944 14.159 1.00 98.00 167 CYS A O 1
ATOM 1275 N N . TYR A 1 168 ? -1.498 4.260 13.836 1.00 97.62 168 TYR A N 1
ATOM 1276 C CA . TYR A 1 168 ? -1.025 4.437 15.203 1.00 97.62 168 TYR A CA 1
ATOM 1277 C C . TYR A 1 168 ? -0.261 5.755 15.327 1.00 97.62 168 TYR A C 1
ATOM 1279 O O . TYR A 1 168 ? 0.624 6.044 14.518 1.00 97.62 168 TYR A O 1
ATOM 1287 N N . THR A 1 169 ? -0.597 6.566 16.330 1.00 96.44 169 THR A N 1
ATOM 1288 C CA . THR A 1 169 ? 0.191 7.747 16.693 1.00 96.44 169 THR A CA 1
ATOM 1289 C C . THR A 1 169 ? 0.454 7.770 18.191 1.00 96.44 169 THR A C 1
ATOM 1291 O O . THR A 1 169 ? -0.336 7.263 18.986 1.00 96.44 169 THR A O 1
ATOM 1294 N N . VAL A 1 170 ? 1.594 8.345 18.575 1.00 90.44 170 VAL A N 1
ATOM 1295 C CA . VAL A 1 170 ? 2.101 8.247 19.951 1.00 90.44 170 VAL A CA 1
ATOM 1296 C C . VAL A 1 170 ? 1.259 9.085 20.918 1.00 90.44 170 VAL A C 1
ATOM 1298 O O . VAL A 1 170 ? 0.822 8.587 21.951 1.00 90.44 170 VAL A O 1
ATOM 1301 N N . GLU A 1 171 ? 0.972 10.344 20.568 1.00 92.62 171 GLU A N 1
ATOM 1302 C CA . GLU A 1 171 ? 0.323 11.299 21.485 1.00 92.62 171 GLU A CA 1
ATOM 1303 C C . GLU A 1 171 ? -1.157 11.565 21.183 1.00 92.62 171 GLU A C 1
ATOM 1305 O O . GLU A 1 171 ? -1.891 12.106 22.015 1.00 92.62 171 GLU A O 1
ATOM 1310 N N . HIS A 1 172 ? -1.631 11.219 19.985 1.00 94.81 172 HIS A N 1
ATOM 1311 C CA . HIS A 1 172 ? -2.942 11.660 19.496 1.00 94.81 172 HIS A CA 1
ATOM 1312 C C . HIS A 1 172 ? -3.920 10.520 19.204 1.00 94.81 172 HIS A C 1
ATOM 1314 O O . HIS A 1 172 ? -4.954 10.736 18.567 1.00 94.81 172 HIS A O 1
ATOM 1320 N N . GLY A 1 173 ? -3.633 9.340 19.752 1.00 95.88 173 GLY A N 1
ATOM 1321 C CA . GLY A 1 173 ? -4.484 8.165 19.655 1.00 95.88 173 GLY A CA 1
ATOM 1322 C C . GLY A 1 173 ? -4.295 7.417 18.347 1.00 95.88 173 GLY A C 1
ATOM 1323 O O . GLY A 1 173 ? -3.234 7.439 17.732 1.00 95.88 173 GLY A O 1
ATOM 1324 N N . SER A 1 174 ? -5.337 6.719 17.922 1.00 98.06 174 SER A N 1
ATOM 1325 C CA . SER A 1 174 ? -5.245 5.834 16.767 1.00 98.06 174 SER A CA 1
ATOM 1326 C C . SER A 1 174 ? -6.565 5.742 16.015 1.00 98.06 174 SER A C 1
ATOM 1328 O O . SER A 1 174 ? -7.623 6.174 16.487 1.00 98.06 174 SER A O 1
ATOM 1330 N N . ALA A 1 175 ? -6.507 5.214 14.798 1.00 98.38 175 ALA A N 1
ATOM 1331 C CA . ALA A 1 175 ? -7.697 4.914 14.022 1.00 98.38 175 ALA A CA 1
ATOM 1332 C C . ALA A 1 175 ? -7.518 3.634 13.214 1.00 98.38 175 ALA A C 1
ATOM 1334 O O . ALA A 1 175 ? -6.474 3.420 12.604 1.00 98.38 175 ALA A O 1
ATOM 1335 N N . ILE A 1 176 ? -8.569 2.824 13.172 1.00 98.44 176 ILE A N 1
ATOM 1336 C CA . ILE A 1 176 ? -8.679 1.662 12.295 1.00 98.44 176 ILE A CA 1
ATOM 1337 C C . ILE A 1 176 ? -9.590 2.040 11.133 1.00 98.44 176 ILE A C 1
ATOM 1339 O O . ILE A 1 176 ? -10.708 2.511 11.360 1.00 98.44 176 ILE A O 1
ATOM 1343 N N . TYR A 1 177 ? -9.136 1.791 9.908 1.00 98.50 177 TYR A N 1
ATOM 1344 C CA . TYR A 1 177 ? -9.964 1.859 8.709 1.00 98.50 177 TYR A CA 1
ATOM 1345 C C . TYR A 1 177 ? -10.110 0.459 8.119 1.00 98.50 177 TYR A C 1
ATOM 1347 O O . TYR A 1 177 ? -9.134 -0.098 7.616 1.00 98.50 177 TYR A O 1
ATOM 1355 N N . ARG A 1 178 ? -11.321 -0.098 8.167 1.00 98.12 178 ARG A N 1
ATOM 1356 C CA . ARG A 1 178 ? -11.619 -1.385 7.540 1.00 98.12 178 ARG A CA 1
ATOM 1357 C C . ARG A 1 178 ? -11.892 -1.190 6.058 1.00 98.12 178 ARG A C 1
ATOM 1359 O O . ARG A 1 178 ? -12.848 -0.508 5.687 1.00 98.12 178 ARG A O 1
ATOM 1366 N N . VAL A 1 179 ? -11.037 -1.783 5.234 1.00 98.56 179 VAL A N 1
ATOM 1367 C CA . VAL A 1 179 ? -11.130 -1.791 3.776 1.00 98.56 179 VAL A CA 1
ATOM 1368 C C . VAL A 1 179 ? -11.544 -3.186 3.324 1.00 98.56 179 VAL A C 1
ATOM 1370 O O . VAL A 1 179 ? -10.839 -4.154 3.596 1.00 98.56 179 VAL A O 1
ATOM 1373 N N . GLU A 1 180 ? -12.669 -3.277 2.623 1.00 98.19 180 GLU A N 1
ATOM 1374 C CA . GLU A 1 180 ? -13.162 -4.528 2.041 1.00 98.19 180 GLU A CA 1
ATOM 1375 C C . GLU A 1 180 ? -12.431 -4.849 0.730 1.00 98.19 180 GLU A C 1
ATOM 1377 O O . GLU A 1 180 ? -12.023 -3.947 -0.013 1.00 98.19 180 GLU A O 1
ATOM 1382 N N . ARG A 1 181 ? -12.277 -6.137 0.421 1.00 98.12 181 ARG A N 1
ATOM 1383 C CA . ARG A 1 181 ? -11.737 -6.611 -0.855 1.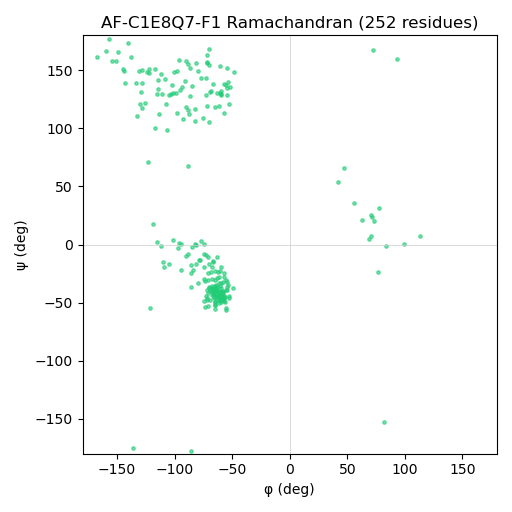00 98.12 181 ARG A CA 1
ATOM 1384 C C . ARG A 1 181 ? -12.658 -6.178 -1.990 1.00 98.12 181 ARG A C 1
ATOM 1386 O O . ARG A 1 181 ? -13.858 -6.424 -1.956 1.00 98.12 181 ARG A O 1
ATOM 1393 N N . ASP A 1 182 ? -12.073 -5.587 -3.025 1.00 98.62 182 ASP A N 1
ATOM 1394 C CA . ASP A 1 182 ? -12.770 -5.224 -4.257 1.00 98.62 182 ASP A CA 1
ATOM 1395 C C . ASP A 1 182 ? -12.155 -6.029 -5.419 1.00 98.62 182 ASP A C 1
ATOM 1397 O O . ASP A 1 182 ? -11.072 -5.688 -5.911 1.00 98.62 182 ASP A O 1
ATOM 1401 N N . PRO A 1 183 ? -12.808 -7.128 -5.854 1.00 98.12 183 PRO A N 1
ATOM 1402 C CA . PRO A 1 183 ? -12.301 -7.973 -6.933 1.00 98.12 183 PRO A CA 1
ATOM 1403 C C . PRO A 1 183 ? -12.151 -7.246 -8.274 1.00 98.12 183 PRO A C 1
ATOM 1405 O O . PRO A 1 183 ? -11.236 -7.558 -9.036 1.00 98.12 183 PRO A O 1
ATOM 1408 N N . GLU A 1 184 ? -13.014 -6.272 -8.573 1.00 98.44 184 GLU A N 1
ATOM 1409 C CA . GLU A 1 184 ? -12.940 -5.504 -9.819 1.00 98.44 184 GLU A CA 1
ATOM 1410 C C . GLU A 1 184 ? -11.757 -4.539 -9.798 1.00 98.44 184 GLU A C 1
ATOM 1412 O O . GLU A 1 184 ? -11.005 -4.439 -10.772 1.00 98.44 184 GLU A O 1
ATOM 1417 N N . TYR A 1 185 ? -11.571 -3.850 -8.670 1.00 98.75 185 TYR A N 1
ATOM 1418 C CA . TYR A 1 185 ? -10.417 -2.993 -8.450 1.00 98.75 185 TYR A CA 1
ATOM 1419 C C . TYR A 1 185 ? -9.122 -3.798 -8.533 1.00 98.75 185 TYR A C 1
ATOM 1421 O O . TYR A 1 185 ? -8.189 -3.386 -9.223 1.00 98.75 185 TYR A O 1
ATOM 1429 N N . TRP A 1 186 ? -9.071 -4.965 -7.881 1.00 98.38 186 TRP A N 1
ATOM 1430 C CA . TRP A 1 186 ? -7.927 -5.867 -7.971 1.00 98.38 186 TRP A CA 1
ATOM 1431 C C . TRP A 1 186 ? -7.652 -6.277 -9.418 1.00 98.38 186 TRP A C 1
ATOM 1433 O O . TRP A 1 186 ? -6.517 -6.152 -9.864 1.00 98.38 186 TRP A O 1
ATOM 1443 N N . ALA A 1 187 ? -8.665 -6.695 -10.182 1.00 98.38 187 ALA A N 1
ATOM 1444 C CA . ALA A 1 187 ? -8.484 -7.089 -11.579 1.00 98.38 187 ALA A CA 1
ATOM 1445 C C . ALA A 1 187 ? -7.942 -5.940 -12.447 1.00 98.38 187 ALA A C 1
ATOM 1447 O O . ALA A 1 187 ? -7.065 -6.147 -13.288 1.00 98.38 187 ALA A O 1
ATOM 1448 N N . MET A 1 188 ? -8.431 -4.717 -12.235 1.00 98.50 188 MET A N 1
ATOM 1449 C CA . MET A 1 188 ? -7.939 -3.524 -12.925 1.00 98.50 188 MET A CA 1
ATOM 1450 C C . MET A 1 188 ? -6.493 -3.199 -12.545 1.00 98.50 188 MET A C 1
ATOM 1452 O O . MET A 1 188 ? -5.664 -2.936 -13.417 1.00 98.50 188 MET A O 1
ATOM 1456 N N . MET A 1 189 ? -6.187 -3.235 -11.249 1.00 98.56 189 MET A N 1
ATOM 1457 C CA . MET A 1 189 ? -4.849 -2.976 -10.738 1.00 98.56 189 MET A CA 1
ATOM 1458 C C . MET A 1 189 ? -3.870 -4.031 -11.246 1.00 98.56 189 MET A C 1
ATOM 1460 O O . MET A 1 189 ? -2.839 -3.673 -11.801 1.00 98.56 189 MET A O 1
ATOM 1464 N N . TYR A 1 190 ? -4.217 -5.314 -11.150 1.00 98.19 190 TYR A N 1
ATOM 1465 C CA . TYR A 1 190 ? -3.402 -6.430 -11.622 1.00 98.19 190 TYR A CA 1
ATOM 1466 C C . TYR A 1 190 ? -3.014 -6.277 -13.099 1.00 98.19 190 TYR A C 1
ATOM 1468 O O . TYR A 1 190 ? -1.859 -6.503 -13.439 1.00 98.19 190 TYR A O 1
ATOM 1476 N N . ARG A 1 191 ? -3.914 -5.791 -13.970 1.00 98.25 191 ARG A N 1
ATOM 1477 C CA . ARG A 1 191 ? -3.567 -5.471 -15.371 1.00 98.25 191 ARG A CA 1
ATOM 1478 C C . ARG A 1 191 ? -2.456 -4.424 -15.473 1.00 98.25 191 ARG A C 1
ATOM 1480 O O . ARG A 1 191 ? -1.517 -4.623 -16.233 1.00 98.25 191 ARG A O 1
ATOM 1487 N N . ALA A 1 192 ? -2.538 -3.342 -14.698 1.00 98.44 192 ALA A N 1
ATOM 1488 C CA . ALA A 1 192 ? -1.504 -2.303 -14.675 1.00 98.44 192 ALA A CA 1
ATOM 1489 C C . ALA A 1 192 ? -0.176 -2.809 -14.078 1.00 98.44 192 ALA A C 1
ATOM 1491 O O . ALA A 1 192 ? 0.898 -2.448 -14.557 1.00 98.44 192 ALA A O 1
ATOM 1492 N N . LEU A 1 193 ? -0.240 -3.662 -13.050 1.00 98.38 193 LEU A N 1
ATOM 1493 C CA . LEU A 1 193 ? 0.938 -4.294 -12.450 1.00 98.38 193 LEU A CA 1
ATOM 1494 C C . LEU A 1 193 ? 1.612 -5.270 -13.427 1.00 98.38 193 LEU A C 1
ATOM 1496 O O . LEU A 1 193 ? 2.834 -5.276 -13.543 1.00 98.38 193 LEU A O 1
ATOM 1500 N N . SER A 1 194 ? 0.812 -6.060 -14.145 1.00 97.06 194 SER A N 1
ATOM 1501 C CA . SER A 1 194 ? 1.268 -7.021 -15.151 1.00 97.06 194 SER A CA 1
ATOM 1502 C C . SER A 1 194 ? 1.907 -6.314 -16.344 1.00 97.06 194 SER A C 1
ATOM 1504 O O . SER A 1 194 ? 2.957 -6.748 -16.805 1.00 97.06 194 SER A O 1
ATOM 1506 N N . ASP A 1 195 ? 1.309 -5.220 -16.826 1.00 98.19 195 ASP A N 1
ATOM 1507 C CA . ASP A 1 195 ? 1.912 -4.347 -17.841 1.00 98.19 195 ASP A CA 1
ATOM 1508 C C . ASP A 1 195 ? 3.290 -3.853 -17.383 1.00 98.19 195 ASP A C 1
ATOM 1510 O O . ASP A 1 195 ? 4.301 -4.121 -18.032 1.00 98.19 195 ASP A O 1
ATOM 1514 N N . PHE A 1 196 ? 3.346 -3.235 -16.197 1.00 98.25 196 PHE A N 1
ATOM 1515 C CA . PHE A 1 196 ? 4.592 -2.750 -15.610 1.00 98.25 196 PHE A CA 1
ATOM 1516 C C . PHE A 1 196 ? 5.666 -3.844 -15.540 1.00 98.25 196 PHE A C 1
ATOM 1518 O O . PHE A 1 196 ? 6.818 -3.624 -15.912 1.00 98.25 196 PHE A O 1
ATOM 1525 N N . TRP A 1 197 ? 5.306 -5.042 -15.088 1.00 96.94 197 TRP A N 1
ATOM 1526 C CA . TRP A 1 197 ? 6.281 -6.110 -14.927 1.00 96.94 197 TRP A CA 1
ATOM 1527 C C . TRP A 1 197 ? 6.731 -6.715 -16.261 1.00 96.94 197 TRP A C 1
ATOM 1529 O O . TRP A 1 197 ? 7.928 -6.765 -16.552 1.00 96.94 197 TRP A O 1
ATOM 1539 N N . TRP A 1 198 ? 5.786 -7.157 -17.087 1.00 96.19 198 TRP A N 1
ATOM 1540 C CA . TRP A 1 198 ? 6.077 -7.977 -18.263 1.00 96.19 198 TRP A CA 1
ATOM 1541 C C . TRP A 1 198 ? 6.433 -7.174 -19.511 1.00 96.19 198 TRP A C 1
ATOM 1543 O O . TRP A 1 198 ? 7.138 -7.701 -20.367 1.00 96.19 198 TRP A O 1
ATOM 1553 N N . GLN A 1 199 ? 5.989 -5.920 -19.622 1.00 97.56 199 GLN A N 1
ATOM 1554 C CA . GLN A 1 199 ? 6.327 -5.060 -20.764 1.00 97.56 199 GLN A CA 1
ATOM 1555 C C . GLN A 1 199 ? 7.537 -4.162 -20.492 1.00 97.56 199 GLN A C 1
ATOM 1557 O O . GLN A 1 199 ? 8.200 -3.740 -21.438 1.00 97.56 199 GLN A O 1
ATOM 1562 N N . HIS A 1 200 ? 7.863 -3.904 -19.219 1.00 97.94 200 HIS A N 1
ATOM 1563 C CA . HIS A 1 200 ? 8.914 -2.947 -18.860 1.00 97.94 200 HIS A CA 1
ATOM 1564 C C . HIS A 1 200 ? 10.045 -3.556 -18.027 1.00 97.94 200 HIS A C 1
ATOM 1566 O O . HIS A 1 200 ? 11.211 -3.454 -18.414 1.00 97.94 200 HIS A O 1
ATOM 1572 N N . VAL A 1 201 ? 9.743 -4.206 -16.896 1.00 96.44 201 VAL A N 1
ATOM 1573 C CA . VAL A 1 201 ? 10.791 -4.731 -15.998 1.00 96.44 201 VAL A CA 1
ATOM 1574 C C . VAL A 1 201 ? 11.514 -5.933 -16.605 1.00 96.44 201 VAL A C 1
ATOM 1576 O O . VAL A 1 201 ? 12.741 -5.938 -16.673 1.00 96.44 201 VAL A O 1
ATOM 1579 N N . VAL A 1 202 ? 10.784 -6.959 -17.047 1.00 94.81 202 VAL A N 1
ATOM 1580 C CA . VAL A 1 202 ? 11.392 -8.200 -17.562 1.00 94.81 202 VAL A CA 1
ATOM 1581 C C . VAL A 1 202 ? 12.203 -7.957 -18.843 1.00 94.81 202 VAL A C 1
ATOM 1583 O O . VAL A 1 202 ? 13.373 -8.344 -18.869 1.00 94.81 202 VAL A O 1
ATOM 1586 N N . PRO A 1 203 ? 11.676 -7.266 -19.873 1.00 96.50 203 PRO A N 1
ATOM 1587 C CA . PRO A 1 203 ? 12.465 -6.947 -21.062 1.00 96.50 203 PRO A CA 1
ATOM 1588 C C . PRO A 1 203 ? 13.663 -6.038 -20.755 1.00 96.50 203 PRO A C 1
ATOM 1590 O O . PRO A 1 203 ? 14.743 -6.247 -21.304 1.00 96.50 203 PRO A O 1
ATOM 1593 N N . GLY A 1 204 ? 13.509 -5.084 -19.827 1.00 96.56 204 GLY A N 1
ATOM 1594 C CA . GLY A 1 204 ? 14.603 -4.236 -19.351 1.00 96.56 204 GLY A CA 1
ATOM 1595 C C . GLY A 1 204 ? 15.736 -5.035 -18.700 1.00 96.56 204 GLY A C 1
ATOM 1596 O O . GLY A 1 204 ? 16.904 -4.837 -19.028 1.00 96.56 204 GLY A O 1
ATOM 1597 N N . LYS A 1 205 ? 15.405 -6.017 -17.851 1.00 94.12 205 LYS A N 1
ATOM 1598 C CA . LYS A 1 205 ? 16.392 -6.947 -17.274 1.00 94.12 205 LYS A CA 1
ATOM 1599 C C . LYS A 1 205 ? 17.104 -7.779 -18.339 1.00 94.12 205 LYS A C 1
ATOM 1601 O O . LYS A 1 205 ? 18.312 -7.977 -18.239 1.00 94.12 205 LYS A O 1
ATOM 1606 N N . HIS A 1 206 ? 16.384 -8.253 -19.358 1.00 94.56 206 HIS A N 1
ATOM 1607 C CA . HIS A 1 206 ? 16.996 -8.987 -20.468 1.00 94.56 206 HIS A CA 1
ATOM 1608 C C . HIS A 1 206 ? 17.952 -8.112 -21.288 1.00 94.56 206 HIS A C 1
ATOM 1610 O O . HIS A 1 206 ? 19.026 -8.589 -21.644 1.00 94.56 206 HIS A O 1
ATOM 1616 N N . ALA A 1 207 ? 17.609 -6.843 -21.537 1.00 95.94 207 ALA A N 1
ATOM 1617 C CA . ALA A 1 207 ? 18.506 -5.900 -22.206 1.00 95.94 207 ALA A CA 1
ATOM 1618 C C . ALA A 1 207 ? 19.811 -5.714 -21.419 1.00 95.94 207 ALA A C 1
ATOM 1620 O O . ALA A 1 207 ? 20.886 -5.917 -21.978 1.00 95.94 207 ALA A O 1
ATOM 1621 N N . ILE A 1 208 ? 19.726 -5.457 -20.107 1.00 94.31 208 ILE A N 1
ATOM 1622 C CA . ILE A 1 208 ? 20.911 -5.333 -19.241 1.00 94.31 208 ILE A CA 1
ATOM 1623 C C . ILE A 1 208 ? 21.765 -6.604 -19.290 1.00 94.31 208 ILE A C 1
ATOM 1625 O O . ILE A 1 208 ? 22.979 -6.526 -19.466 1.00 94.31 208 ILE A O 1
ATOM 1629 N N . ALA A 1 209 ? 21.144 -7.781 -19.172 1.00 93.00 209 ALA A N 1
ATOM 1630 C CA . ALA A 1 209 ? 21.859 -9.057 -19.216 1.00 93.00 209 ALA A CA 1
ATOM 1631 C C . ALA A 1 209 ? 22.550 -9.315 -20.570 1.00 93.00 209 ALA A C 1
ATOM 1633 O O . ALA A 1 209 ? 23.576 -9.992 -20.612 1.00 93.00 209 ALA A O 1
ATOM 1634 N N . ALA A 1 210 ? 22.012 -8.765 -21.662 1.00 95.19 210 ALA A N 1
ATOM 1635 C CA . ALA A 1 210 ? 22.602 -8.813 -22.998 1.00 95.19 210 ALA A CA 1
ATOM 1636 C C . ALA A 1 210 ? 23.649 -7.708 -23.256 1.00 95.19 210 ALA A C 1
ATOM 1638 O O . ALA A 1 210 ? 24.250 -7.684 -24.329 1.00 95.19 210 ALA A O 1
ATOM 1639 N N . GLY A 1 211 ? 23.886 -6.801 -22.299 1.00 95.25 211 GLY A N 1
ATOM 1640 C CA . GLY A 1 211 ? 24.760 -5.636 -22.479 1.00 95.25 211 GLY A CA 1
ATOM 1641 C C . GLY A 1 211 ? 24.154 -4.534 -23.359 1.00 95.25 211 GLY A C 1
ATOM 1642 O O . GLY A 1 211 ? 24.889 -3.714 -23.906 1.00 95.25 211 GLY A O 1
ATOM 1643 N N . GLU A 1 212 ? 22.830 -4.524 -23.520 1.00 96.44 212 GLU A N 1
ATOM 1644 C CA . GLU A 1 212 ? 22.071 -3.523 -24.269 1.00 96.44 212 GLU A CA 1
ATOM 1645 C C . GLU A 1 212 ? 21.512 -2.428 -23.345 1.00 96.44 212 GLU A C 1
ATOM 1647 O O . GLU A 1 212 ? 21.313 -2.635 -22.147 1.00 96.44 212 GLU A O 1
ATOM 1652 N N . ASP A 1 213 ? 21.198 -1.265 -23.922 1.00 95.94 213 ASP A N 1
ATOM 1653 C CA . ASP A 1 213 ? 20.511 -0.181 -23.216 1.00 95.94 213 ASP A CA 1
ATOM 1654 C C . ASP A 1 213 ? 19.028 -0.546 -22.954 1.00 95.94 213 ASP A C 1
ATOM 1656 O O . ASP A 1 213 ? 18.269 -0.773 -23.909 1.00 95.94 213 ASP A O 1
ATOM 1660 N N . PRO A 1 214 ? 18.576 -0.610 -21.684 1.00 96.81 214 PRO A N 1
ATOM 1661 C CA . PRO A 1 214 ? 17.195 -0.942 -21.353 1.00 96.81 214 PRO A CA 1
ATOM 1662 C C . PRO A 1 214 ? 16.198 0.194 -21.626 1.00 96.81 214 PRO A C 1
ATOM 1664 O O . PRO A 1 214 ? 14.995 -0.048 -21.534 1.00 96.81 214 PRO A O 1
ATOM 1667 N N . GLU A 1 215 ? 16.647 1.407 -21.965 1.00 97.44 215 GLU A N 1
ATOM 1668 C CA . GLU A 1 215 ? 15.821 2.622 -22.051 1.00 97.44 215 GLU A CA 1
ATOM 1669 C C . GLU A 1 215 ? 14.591 2.481 -22.964 1.00 97.44 215 GLU A C 1
ATOM 1671 O O . GLU A 1 215 ? 13.523 3.012 -22.662 1.00 97.44 215 GLU A O 1
ATOM 1676 N N . ARG A 1 216 ? 14.678 1.677 -24.034 1.00 96.88 216 ARG A N 1
ATOM 1677 C CA . ARG A 1 216 ? 13.529 1.380 -24.917 1.00 96.88 216 ARG A CA 1
ATOM 1678 C C . ARG A 1 216 ? 12.340 0.722 -24.202 1.00 96.88 216 ARG A C 1
ATOM 1680 O O . ARG A 1 216 ? 11.236 0.727 -24.738 1.00 96.88 216 ARG A O 1
ATOM 1687 N N . PHE A 1 217 ? 12.570 0.127 -23.032 1.00 98.00 217 PHE A N 1
ATOM 1688 C CA . PHE A 1 217 ? 11.559 -0.525 -22.199 1.00 98.00 217 PHE A CA 1
ATOM 1689 C C . PHE A 1 217 ? 11.118 0.336 -21.016 1.00 98.00 217 PHE A C 1
ATOM 1691 O O . PHE A 1 217 ? 10.315 -0.124 -20.203 1.00 98.00 217 PHE A O 1
ATOM 1698 N N . ARG A 1 218 ? 11.600 1.578 -20.900 1.00 98.31 218 ARG A N 1
ATOM 1699 C CA . ARG A 1 218 ? 11.183 2.484 -19.833 1.00 98.31 218 ARG A CA 1
ATOM 1700 C C . ARG A 1 218 ? 9.664 2.722 -19.903 1.00 98.31 218 ARG A C 1
ATOM 1702 O O . ARG A 1 218 ? 9.143 3.057 -20.968 1.00 98.31 218 ARG A O 1
ATOM 1709 N N . PRO A 1 219 ? 8.925 2.567 -18.789 1.00 97.88 219 PRO A N 1
ATOM 1710 C CA . PRO A 1 219 ? 7.494 2.840 -18.774 1.00 97.88 219 PRO A CA 1
ATOM 1711 C C . PRO A 1 219 ? 7.211 4.339 -18.888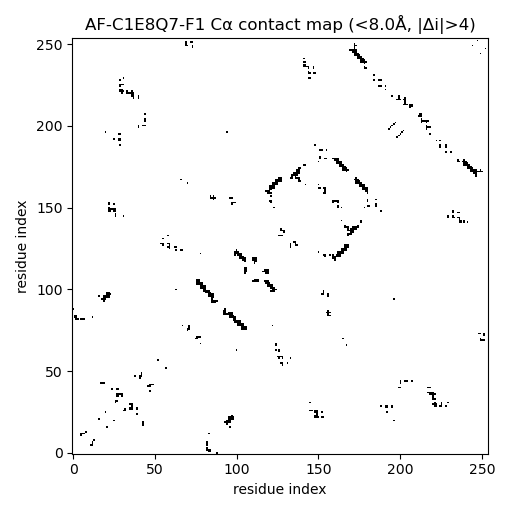 1.00 97.88 219 PRO A C 1
ATOM 1713 O O . PRO A 1 219 ? 7.995 5.174 -18.442 1.00 97.88 219 PRO A O 1
ATOM 1716 N N . SER A 1 220 ? 6.039 4.699 -19.406 1.00 97.75 220 SER A N 1
ATOM 1717 C CA . SER A 1 220 ? 5.500 6.051 -19.236 1.00 97.75 220 SER A CA 1
ATOM 1718 C C . SER A 1 220 ? 5.286 6.375 -17.749 1.00 97.75 220 SER A C 1
ATOM 1720 O O . SER A 1 220 ? 5.005 5.474 -16.954 1.00 97.75 220 SER A O 1
ATOM 1722 N N . GLU A 1 221 ? 5.328 7.659 -17.366 1.00 96.25 221 GLU A N 1
ATOM 1723 C CA . GLU A 1 221 ? 5.111 8.083 -15.965 1.00 96.25 221 GLU A CA 1
ATOM 1724 C C . GLU A 1 221 ? 3.769 7.587 -15.389 1.00 96.25 221 GLU A C 1
ATOM 1726 O O . GLU A 1 221 ? 3.650 7.315 -14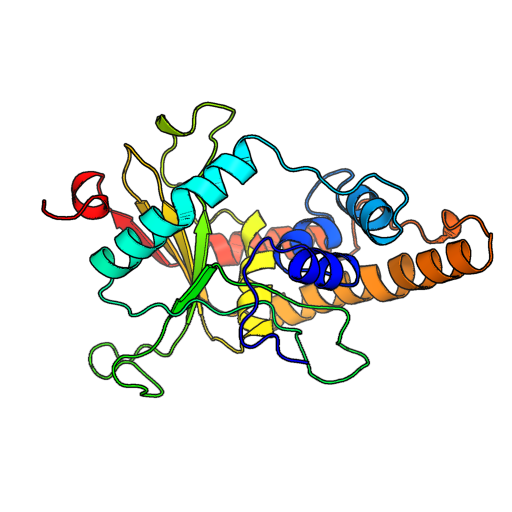.194 1.00 96.25 221 GLU A O 1
ATOM 1731 N N . THR A 1 222 ? 2.753 7.435 -16.243 1.00 97.62 222 THR A N 1
ATOM 1732 C CA . THR A 1 222 ? 1.416 6.942 -15.887 1.00 97.62 222 THR A CA 1
ATOM 1733 C C . THR A 1 222 ? 0.988 5.795 -16.796 1.00 97.62 222 THR A C 1
ATOM 1735 O O . THR A 1 222 ? 1.403 5.714 -17.952 1.00 97.62 222 THR A O 1
ATOM 1738 N N . HIS A 1 223 ? 0.170 4.891 -16.262 1.00 98.12 223 HIS A N 1
ATOM 1739 C CA . HIS A 1 223 ? -0.488 3.825 -17.012 1.00 98.12 223 HIS A CA 1
ATOM 1740 C C . HIS A 1 223 ? -1.853 4.319 -17.519 1.00 98.12 223 HIS A C 1
ATOM 1742 O O . HIS A 1 223 ? -2.463 5.200 -16.914 1.00 98.12 223 HIS A O 1
ATOM 1748 N N . ALA A 1 224 ? -2.402 3.701 -18.567 1.00 98.19 224 ALA A N 1
ATOM 1749 C CA . ALA A 1 224 ? -3.721 4.064 -19.105 1.00 98.19 224 ALA A CA 1
ATOM 1750 C C . ALA A 1 224 ? -4.866 3.971 -18.070 1.00 98.19 224 ALA A C 1
ATOM 1752 O O . ALA A 1 224 ? -5.883 4.644 -18.197 1.00 98.19 224 ALA A O 1
ATOM 1753 N N . LEU A 1 225 ? -4.694 3.150 -17.028 1.00 98.38 225 LEU A N 1
ATOM 1754 C CA . LEU A 1 225 ? -5.660 2.963 -15.935 1.00 98.38 225 LEU A CA 1
ATOM 1755 C C . LEU A 1 225 ? -5.382 3.844 -14.705 1.00 98.38 225 LEU A C 1
ATOM 1757 O O . LEU A 1 225 ? -6.110 3.741 -13.722 1.00 98.38 225 LEU A O 1
ATOM 1761 N N . THR A 1 226 ? -4.341 4.685 -14.713 1.00 98.56 226 THR A N 1
ATOM 1762 C CA . THR A 1 226 ? -3.921 5.453 -13.529 1.00 98.56 226 THR A CA 1
ATOM 1763 C C . THR A 1 226 ? -5.051 6.309 -12.959 1.00 98.56 226 THR A C 1
ATOM 1765 O O . THR A 1 226 ? -5.308 6.247 -11.757 1.00 98.56 226 THR A O 1
ATOM 1768 N N . ASP A 1 227 ? -5.741 7.092 -13.789 1.00 98.56 227 ASP A N 1
ATOM 1769 C CA . ASP A 1 227 ? -6.774 8.014 -13.302 1.00 98.56 227 ASP A CA 1
ATOM 1770 C C . ASP A 1 227 ? -7.990 7.278 -12.741 1.00 98.56 227 ASP A C 1
ATOM 1772 O O . ASP A 1 227 ? -8.513 7.646 -11.685 1.00 98.56 227 ASP A O 1
ATOM 1776 N N . GLU A 1 228 ? -8.377 6.182 -13.388 1.00 98.69 228 GLU A N 1
ATOM 1777 C CA . GLU A 1 228 ? -9.468 5.329 -12.930 1.00 98.69 228 GLU A CA 1
ATOM 1778 C C . GLU A 1 228 ? -9.117 4.616 -11.614 1.00 98.69 228 GLU A C 1
ATOM 1780 O O . GLU A 1 228 ? -9.908 4.634 -10.670 1.00 98.69 228 GLU A O 1
ATOM 1785 N N . LEU A 1 229 ? -7.895 4.085 -11.482 1.00 98.75 229 LEU A N 1
ATOM 1786 C CA . LEU A 1 229 ? -7.407 3.497 -10.231 1.00 98.75 229 LEU A CA 1
ATOM 1787 C C . LEU A 1 229 ? -7.374 4.528 -9.098 1.00 98.75 229 LEU A C 1
ATOM 1789 O O . LEU A 1 229 ? -7.781 4.224 -7.976 1.00 98.75 229 LEU A O 1
ATOM 1793 N N . LYS A 1 230 ? -6.948 5.768 -9.374 1.00 98.75 230 LYS A N 1
ATOM 1794 C CA . LYS A 1 230 ? -6.992 6.869 -8.398 1.00 98.75 230 LYS A CA 1
ATOM 1795 C C . LYS A 1 230 ? -8.431 7.220 -8.011 1.00 98.75 230 LYS A C 1
ATOM 1797 O O . LYS A 1 230 ? -8.686 7.540 -6.848 1.00 98.75 230 LYS A O 1
ATOM 1802 N N . ARG A 1 231 ? -9.375 7.215 -8.957 1.00 98.75 231 ARG A N 1
ATOM 1803 C CA . ARG A 1 231 ? -10.800 7.477 -8.695 1.00 98.75 231 ARG A CA 1
ATOM 1804 C C . ARG A 1 231 ? -11.398 6.383 -7.808 1.00 98.75 231 ARG A C 1
ATOM 1806 O O . ARG A 1 231 ? -11.849 6.694 -6.707 1.00 98.75 231 ARG A O 1
ATOM 1813 N N . ARG A 1 232 ? -11.292 5.114 -8.216 1.00 98.69 232 ARG A N 1
ATOM 1814 C CA . ARG A 1 232 ? -11.775 3.950 -7.450 1.00 98.69 232 ARG A CA 1
ATOM 1815 C C . ARG A 1 232 ? -11.111 3.842 -6.074 1.00 98.69 232 ARG A C 1
ATOM 1817 O O . ARG A 1 232 ? -11.788 3.568 -5.091 1.00 98.69 232 ARG A O 1
ATOM 1824 N N . SER A 1 233 ? -9.818 4.159 -5.960 1.00 98.75 233 SER A N 1
ATOM 1825 C CA . SER A 1 233 ? -9.124 4.221 -4.662 1.00 98.75 233 SER A CA 1
ATOM 1826 C C . SER A 1 233 ? -9.770 5.213 -3.695 1.00 98.75 233 SER A C 1
ATOM 1828 O O . SER A 1 233 ? -9.865 4.944 -2.500 1.00 98.75 233 SER A O 1
ATOM 1830 N N . ARG A 1 234 ? -10.220 6.377 -4.183 1.00 98.69 234 ARG A N 1
ATOM 1831 C CA . ARG A 1 234 ? -10.920 7.364 -3.345 1.00 98.69 234 ARG A CA 1
ATOM 1832 C C . ARG A 1 234 ? -12.302 6.873 -2.931 1.00 98.69 234 ARG A C 1
ATOM 1834 O O . ARG A 1 234 ? -12.708 7.137 -1.808 1.00 98.69 234 ARG A O 1
ATOM 1841 N N . GLU A 1 235 ? -13.002 6.156 -3.801 1.00 98.62 235 GLU A N 1
ATOM 1842 C CA . GLU A 1 235 ? -14.306 5.557 -3.488 1.00 98.62 235 GLU A CA 1
ATOM 1843 C C . GLU A 1 235 ? -14.187 4.496 -2.399 1.00 98.62 235 GLU A C 1
ATOM 1845 O O . GLU A 1 235 ? -14.865 4.600 -1.379 1.00 98.62 235 GLU A O 1
ATOM 1850 N N . ILE A 1 236 ? -13.244 3.563 -2.550 1.00 98.62 236 ILE A N 1
ATOM 1851 C CA . ILE A 1 236 ? -12.934 2.543 -1.539 1.00 98.62 236 ILE A CA 1
ATOM 1852 C C . ILE A 1 236 ? -12.514 3.203 -0.217 1.00 98.62 236 ILE A C 1
ATOM 1854 O O . ILE A 1 236 ? -13.011 2.848 0.848 1.00 98.62 236 ILE A O 1
ATOM 1858 N N . SER A 1 237 ? -11.644 4.215 -0.276 1.00 98.31 237 SER A N 1
ATOM 1859 C CA . SER A 1 237 ? -11.223 5.009 0.887 1.00 98.31 237 SER A CA 1
ATOM 1860 C C . SER A 1 237 ? -12.391 5.687 1.610 1.00 98.31 237 SER A C 1
ATOM 1862 O O . SER A 1 237 ? -12.413 5.717 2.840 1.00 98.31 237 SER A O 1
ATOM 1864 N N . ASN A 1 238 ? -13.361 6.226 0.868 1.00 97.81 238 ASN A N 1
ATOM 1865 C CA . ASN A 1 238 ? -14.535 6.889 1.434 1.00 97.81 238 ASN A CA 1
ATOM 1866 C C . ASN A 1 238 ? -15.552 5.896 2.015 1.00 97.81 238 ASN A C 1
ATOM 1868 O O . ASN A 1 238 ? -16.264 6.254 2.949 1.00 97.81 238 ASN A O 1
ATOM 1872 N N . ALA A 1 239 ? -15.627 4.683 1.465 1.00 97.94 239 ALA A N 1
ATOM 1873 C CA . ALA A 1 239 ? -16.505 3.619 1.946 1.00 97.94 239 ALA A CA 1
ATOM 1874 C C . ALA A 1 239 ? -15.931 2.859 3.157 1.00 97.94 239 ALA A C 1
ATOM 1876 O O . ALA A 1 239 ? -16.677 2.171 3.852 1.00 97.94 239 ALA A O 1
ATOM 1877 N N . ALA A 1 240 ? -14.624 2.980 3.416 1.00 97.88 240 ALA A N 1
ATOM 1878 C CA . ALA A 1 240 ? -13.952 2.291 4.511 1.00 97.88 240 ALA A CA 1
ATOM 1879 C C . ALA A 1 240 ? -14.552 2.663 5.877 1.00 97.88 240 ALA A C 1
ATOM 1881 O O . ALA A 1 240 ? -14.663 3.842 6.232 1.00 97.88 240 ALA A O 1
ATOM 1882 N N . GLN A 1 241 ? -14.896 1.653 6.677 1.00 97.25 241 GLN A N 1
ATOM 1883 C CA . GLN A 1 241 ? -15.451 1.873 8.011 1.00 97.25 241 GLN A CA 1
ATOM 1884 C C . GLN A 1 241 ? -14.349 2.362 8.950 1.00 97.25 241 GLN A C 1
ATOM 1886 O O . GLN A 1 241 ? -13.292 1.741 9.048 1.00 97.25 241 GLN A O 1
ATOM 1891 N N . MET A 1 242 ? -14.592 3.462 9.663 1.00 97.56 242 MET A N 1
ATOM 1892 C CA . MET A 1 242 ? -13.597 4.074 10.541 1.00 97.56 242 MET A CA 1
ATOM 1893 C C . MET A 1 242 ? -13.978 3.915 12.013 1.00 97.56 242 MET A C 1
ATOM 1895 O O . MET A 1 242 ? -15.061 4.322 12.431 1.00 97.56 242 MET A O 1
ATOM 1899 N N . ARG A 1 243 ? -13.036 3.421 12.817 1.00 97.56 243 ARG A N 1
ATOM 1900 C CA . ARG A 1 243 ? -13.082 3.461 14.285 1.00 97.56 243 ARG A CA 1
ATOM 1901 C C . ARG A 1 243 ? -11.939 4.334 14.782 1.00 97.56 243 ARG A C 1
ATOM 1903 O O . ARG A 1 243 ? -10.804 4.156 14.350 1.00 97.56 243 ARG A O 1
ATOM 1910 N N . ARG A 1 244 ? -12.237 5.297 15.654 1.00 97.19 244 ARG A N 1
ATOM 1911 C CA . ARG A 1 244 ? -11.248 6.213 16.239 1.00 97.19 244 ARG A CA 1
ATOM 1912 C C . ARG A 1 244 ? -11.133 5.973 17.731 1.00 97.19 244 ARG A C 1
ATOM 1914 O O . ARG A 1 244 ? -12.143 5.781 18.398 1.00 97.19 244 ARG A O 1
ATOM 1921 N N . TYR A 1 245 ? -9.910 6.068 18.221 1.00 97.31 245 TYR A N 1
ATOM 1922 C CA . TYR A 1 245 ? -9.554 5.809 19.604 1.00 97.31 245 TYR A CA 1
ATOM 1923 C C . TYR A 1 245 ? -8.770 6.993 20.146 1.00 97.31 245 TYR A C 1
ATOM 1925 O O . TYR A 1 245 ? -7.925 7.576 19.459 1.00 97.31 245 TYR A O 1
ATOM 1933 N N . THR A 1 246 ? -9.056 7.369 21.385 1.00 96.25 246 THR A N 1
ATOM 1934 C CA . THR A 1 246 ? -8.318 8.434 22.059 1.00 96.25 246 THR A CA 1
ATOM 1935 C C . THR A 1 246 ? -6.895 7.977 22.391 1.00 96.25 246 THR A C 1
ATOM 1937 O O . THR A 1 246 ? -6.558 6.790 22.343 1.00 96.25 246 THR A O 1
ATOM 1940 N N . ALA A 1 247 ? -6.038 8.923 22.782 1.00 94.12 247 ALA A N 1
ATOM 1941 C CA . ALA A 1 247 ? -4.706 8.605 23.294 1.00 94.12 247 ALA A CA 1
ATOM 1942 C C . ALA A 1 247 ? -4.747 7.766 24.585 1.00 94.12 247 ALA A C 1
ATOM 1944 O O . ALA A 1 247 ? -3.772 7.091 24.904 1.00 94.12 247 ALA A O 1
ATOM 1945 N N . ARG A 1 248 ? -5.852 7.817 25.342 1.00 93.12 248 ARG A N 1
ATOM 1946 C CA . ARG A 1 248 ? -6.054 6.970 26.523 1.00 93.12 248 ARG A CA 1
ATOM 1947 C C . ARG A 1 248 ? -6.369 5.536 26.110 1.00 93.12 248 ARG A C 1
ATOM 1949 O O . ARG A 1 248 ? -5.726 4.624 26.605 1.00 93.12 248 ARG A O 1
ATOM 1956 N N . ASP A 1 249 ? -7.303 5.359 25.179 1.00 93.00 249 ASP A N 1
ATOM 1957 C CA . ASP A 1 249 ? -7.687 4.031 24.686 1.00 93.00 249 ASP A CA 1
ATOM 1958 C C . ASP A 1 249 ? -6.483 3.316 24.056 1.00 93.00 249 ASP A C 1
ATOM 1960 O O . ASP A 1 249 ? -6.222 2.152 24.338 1.00 93.00 249 ASP A O 1
ATOM 1964 N N . THR A 1 250 ? -5.707 4.049 23.250 1.00 91.50 250 THR A N 1
ATOM 1965 C CA . THR A 1 250 ? -4.564 3.516 22.489 1.00 91.50 250 THR A CA 1
ATOM 1966 C C . THR A 1 250 ? -3.424 3.025 23.388 1.00 91.50 250 THR A C 1
ATOM 1968 O O . THR A 1 250 ? -2.786 2.029 23.067 1.00 91.50 250 THR A O 1
ATOM 1971 N N . ARG A 1 251 ? -3.177 3.691 24.525 1.00 86.38 251 ARG A N 1
ATOM 1972 C CA . ARG A 1 251 ? -2.132 3.297 25.487 1.00 86.38 251 ARG A CA 1
ATOM 1973 C C . ARG A 1 251 ? -2.530 2.110 26.370 1.00 86.38 251 ARG A C 1
ATOM 1975 O O . ARG A 1 251 ? -1.667 1.536 27.025 1.00 86.38 251 ARG A O 1
ATOM 1982 N N . GLY A 1 252 ? -3.810 1.738 26.382 1.00 73.81 252 GLY A N 1
ATOM 1983 C CA . GLY A 1 252 ? -4.350 0.773 27.333 1.00 73.81 252 GLY A CA 1
ATOM 1984 C C . GLY A 1 252 ? -4.460 1.344 28.751 1.00 73.81 252 GLY A C 1
ATOM 1985 O O . GLY A 1 252 ? -3.944 2.417 29.071 1.00 73.81 252 GLY A O 1
ATOM 1986 N N . SER A 1 253 ? -5.183 0.629 29.613 1.00 56.69 253 SER A N 1
ATOM 1987 C CA . SER A 1 253 ? -5.192 0.936 31.047 1.00 56.69 253 SER A CA 1
ATOM 1988 C C . SER A 1 253 ? -3.872 0.433 31.627 1.00 56.69 253 SER A C 1
ATOM 1990 O O . SER A 1 253 ? -3.665 -0.778 31.657 1.00 56.69 253 SER A O 1
ATOM 1992 N N . GLY A 1 254 ? -2.978 1.348 32.003 1.00 48.41 254 GLY A N 1
ATOM 1993 C CA . GLY A 1 254 ? -1.841 1.019 32.868 1.00 48.41 254 GLY A CA 1
ATOM 1994 C C . GLY A 1 254 ? -2.290 0.595 34.260 1.00 48.41 254 GLY A C 1
ATOM 1995 O O . GLY A 1 254 ? -3.411 0.993 34.660 1.00 48.41 254 GLY A O 1
#

Foldseek 3Di:
DFPVPDDPPDPVLVVLCLQADELVLLLLLQLVDFCSLQVVLCSNLVVDDPDPDDPQVVQFVVCLVLLVVLVCLLPVWDWDAGAKFFLDPDPVRSRYIYGASTKTQAPPNDQANPVPRHGIETEHEHQGCPVVCSQPDEEDPWDDLSSLSSRLSVCSSVVHQWYWYKYDGQAFFIKTWIFGHDVVLVVLSVVSNCCSCVQANPQLNVCVVVVHHSVVRRDDSHDPCSVVNSVVSVVRRVPTDMDTDGSDSSNDDD

Nearest PDB structures (foldseek):
  3slp-assembly1_B  TM=7.581E-01  e=2.280E-09  Lambdavirus lambda
  8v87-assembly1_A  TM=8.027E-01  e=2.458E+00  Saccharomyces cerevisiae BY4741
  8euy-assembly1_A  TM=7.233E-01  e=2.321E+00  Schizosaccharomyces pombe
  4nc9-assembly6_D  TM=3.592E-01  e=3.091E+00  Mycolicibacterium smegmatis MC2 155
  6nly-assembly1_B  TM=4.867E-01  e=9.179E+00  Homo sapiens